Protein AF-A0A3E4ZF19-F1 (afdb_monomer)

Nearest PDB structures (foldseek):
  5msx-assembly1_A  TM=5.234E-01  e=9.276E-02  Bacteroides thetaiotaomicron VPI-5482
  2xbz-assembly1_A-2  TM=5.156E-01  e=1.907E-01  Pseudomonas aeruginosa
  2w3j-assembly1_A  TM=5.402E-01  e=2.659E-01  uncultured bacterium
  6nob-assembly1_A  TM=4.429E-01  e=7.855E-02  Bifidobacterium adolescentis ATCC 15703

Foldseek 3Di:
DDWWDWDDDDQLKIKTQKDFAAQQKKKKKFFAQFQPFKKKFKWKAQVRPDTDTDDIDTSQGGMDIDIGHDGGGGIIIMMMMSGDTPTMDMGHDPPNPHDQIPVNVVVVVVVVVVVVVVVVVVVVVVVVVVCVQQPPDDPVVSVVVVVVVVVVVVPDDCCNDPNNVVVVVVVVVVVVVVVVVVVVVVVVVVVVVVVVVVVVVVQQDDDDDPPQFDWDDDPRDTDTPGGHPDDDDDD

Organism: NCBI:txid310297

Mean predicted aligned error: 14.66 Å

Sequence (235 aa):
MANLNFTLKEEDWYESQPIQLSTGKFAISINFGDAANNRVVVYKSSNGKDYVPYKTALGVGEFCDMNVDGLIAGQYVMVGCNELPISSSFLESSDGSSSASKSDILAESGRAQLAESQLEQSINAVKTALDELVGTVDATTAIDTFNEIETFLAGVTNEKTLTGMLAVTDGKAVTAQTTADAAKSTAQTALSKATANETKLNTIPEMPENDSKIYGFCNGAWVVIAEVGKNVYTD

Secondary structure (DSSP, 8-state):
-BPPPEEEEETTEEEEPPEE-SSS-EEEEEE-SS-S--EEEEEEESSSSS-EEEEEEES-TTEEEEEE-S--TT-EEEEEESS--SEEEEEE-SSSSPPPPHHHHHHHHHHHHHHHHHHHHHHHHHHHHHHHHHTTS-HHHHHHHHHHHHHHHHT--GGGSHHHHHHHHHHHHHHHHHHHHHHHHHHHHHHHHHHHHHHHHHTSPPPPP-SSEEEEEETTEEEEEEETTPPP---

Solvent-accessible surface area (backbone atoms only — not comparable to full-atom values): 13199 Å² total; per-residue (Å²): 123,44,73,64,57,70,43,80,76,51,92,66,31,25,34,31,58,80,42,73,32,83,41,21,24,28,17,39,39,38,31,52,83,41,77,50,83,31,36,40,36,35,28,37,17,81,78,73,73,66,69,41,85,70,49,78,47,73,62,45,27,34,52,45,72,41,68,48,69,92,52,50,54,66,27,20,35,32,45,34,26,50,58,80,59,77,44,46,40,39,37,69,20,92,82,55,51,86,32,72,28,73,68,52,50,53,53,49,50,52,52,49,54,53,52,51,54,52,48,52,53,51,52,52,52,52,47,53,56,47,41,68,73,50,48,92,53,55,72,67,61,41,50,52,51,50,52,48,51,51,54,52,56,72,67,60,44,61,69,76,35,73,69,29,45,48,52,54,49,50,54,50,49,54,52,51,48,54,51,50,52,53,51,49,54,51,52,52,54,51,48,55,51,50,56,54,49,52,56,56,57,74,67,57,71,80,79,78,76,96,76,61,60,40,69,44,80,54,98,89,40,81,39,82,75,48,51,71,95,59,87,84,85,80,135

pLDDT: mean 89.99, std 7.94, range [61.12, 98.44]

Radius of gyration: 61.07 Å; Cα contacts (8 Å, |Δi|>4): 322; chains: 1; bounding box: 116×44×154 Å

Structure (mmCIF, N/CA/C/O backbone):
data_AF-A0A3E4ZF19-F1
#
_entry.id   AF-A0A3E4ZF19-F1
#
loop_
_atom_site.group_PDB
_atom_site.id
_atom_site.type_symbol
_atom_site.label_atom_id
_atom_site.label_alt_id
_atom_site.label_comp_id
_atom_site.label_asym_id
_atom_site.label_entity_id
_atom_site.label_seq_id
_atom_site.pdbx_PDB_ins_code
_atom_site.Cartn_x
_atom_site.Cartn_y
_atom_site.Cartn_z
_atom_site.occupancy
_atom_site.B_iso_or_equiv
_atom_site.auth_seq_id
_atom_site.auth_comp_id
_atom_site.auth_asym_id
_atom_site.auth_atom_id
_atom_site.pdbx_PDB_model_num
ATOM 1 N N . MET A 1 1 ? -22.908 -12.251 34.130 1.00 68.50 1 MET A N 1
ATOM 2 C CA . MET A 1 1 ? -23.382 -11.013 34.782 1.00 68.50 1 MET A CA 1
ATOM 3 C C . MET A 1 1 ? -24.582 -11.389 35.636 1.00 68.50 1 MET A C 1
ATOM 5 O O . MET A 1 1 ? -25.475 -12.050 35.119 1.00 68.50 1 MET A O 1
ATOM 9 N N . ALA A 1 2 ? -24.547 -11.092 36.933 1.00 79.50 2 ALA A N 1
ATOM 10 C CA . ALA A 1 2 ? -25.604 -11.444 37.881 1.00 79.50 2 ALA A CA 1
ATOM 11 C C . ALA A 1 2 ? -26.266 -10.172 38.419 1.00 79.50 2 ALA A C 1
ATOM 13 O O . ALA A 1 2 ? -25.585 -9.169 38.619 1.00 79.50 2 ALA A O 1
ATOM 14 N N . ASN A 1 3 ? -27.573 -10.217 38.669 1.00 87.75 3 ASN A N 1
ATOM 15 C CA . ASN A 1 3 ? -28.269 -9.125 39.347 1.00 87.75 3 ASN A CA 1
ATOM 16 C C . ASN A 1 3 ? -28.097 -9.265 40.865 1.00 87.75 3 ASN A C 1
ATOM 18 O O . ASN A 1 3 ? -28.058 -10.378 41.402 1.00 87.75 3 ASN A O 1
ATOM 22 N N . LEU A 1 4 ? -28.001 -8.133 41.558 1.00 93.00 4 LEU A N 1
ATOM 23 C CA . LEU A 1 4 ? -28.009 -8.091 43.016 1.00 93.00 4 LEU A CA 1
ATOM 24 C C . LEU A 1 4 ? -29.449 -7.903 43.500 1.00 93.00 4 LEU A C 1
ATOM 26 O O . LEU A 1 4 ? -30.133 -6.965 43.093 1.00 93.00 4 LEU A O 1
ATOM 30 N N . ASN A 1 5 ? -29.893 -8.800 44.373 1.00 93.88 5 ASN A N 1
ATOM 31 C CA . ASN A 1 5 ? -31.170 -8.738 45.066 1.00 93.88 5 ASN A CA 1
ATOM 32 C C . ASN A 1 5 ? -30.952 -8.067 46.416 1.00 93.88 5 ASN A C 1
ATOM 34 O O . ASN A 1 5 ? -30.227 -8.596 47.258 1.00 93.88 5 ASN A O 1
ATOM 38 N N . PHE A 1 6 ? -31.591 -6.922 46.618 1.00 96.00 6 PHE A N 1
ATOM 39 C CA . PHE A 1 6 ? -31.450 -6.130 47.831 1.00 96.00 6 PHE A CA 1
ATOM 40 C C . PHE A 1 6 ? -32.592 -6.403 48.806 1.00 96.00 6 PHE A C 1
ATOM 42 O O . PHE A 1 6 ? -33.748 -6.534 48.409 1.00 96.00 6 PHE A O 1
ATOM 49 N N . THR A 1 7 ? -32.261 -6.489 50.091 1.00 95.88 7 THR A N 1
ATOM 50 C CA . THR A 1 7 ? -33.222 -6.615 51.191 1.00 95.88 7 THR A CA 1
ATOM 51 C C . THR A 1 7 ? -32.972 -5.500 52.194 1.00 95.88 7 THR A C 1
ATOM 53 O O . THR A 1 7 ? -31.819 -5.221 52.519 1.00 95.88 7 THR A O 1
ATOM 56 N N . LEU A 1 8 ? -34.039 -4.878 52.696 1.00 96.00 8 LEU A N 1
ATOM 57 C CA . LEU A 1 8 ? -33.947 -3.890 53.769 1.00 96.00 8 LEU A CA 1
ATOM 58 C C . LEU A 1 8 ? -33.414 -4.562 55.043 1.00 96.00 8 LEU A C 1
ATOM 60 O O . LEU A 1 8 ? -33.941 -5.593 55.469 1.00 96.00 8 LEU A O 1
ATOM 64 N N . LYS A 1 9 ? -32.364 -3.993 55.632 1.00 93.44 9 LYS A N 1
ATOM 65 C CA . LYS A 1 9 ? -31.725 -4.503 56.853 1.00 93.44 9 LYS A CA 1
ATOM 66 C C . LYS A 1 9 ? -32.037 -3.645 58.059 1.00 93.44 9 LYS A C 1
ATOM 68 O O . LYS A 1 9 ? -32.423 -4.173 59.097 1.00 93.44 9 LYS A O 1
ATOM 73 N N . GLU A 1 10 ? -31.880 -2.343 57.889 1.00 91.19 10 GLU A N 1
ATOM 74 C CA . GLU A 1 10 ? -32.122 -1.317 58.895 1.00 91.19 10 GLU A CA 1
ATOM 75 C C . GLU A 1 10 ? -32.783 -0.116 58.207 1.00 91.19 10 GLU A C 1
ATOM 77 O O . GLU A 1 10 ? -32.941 -0.117 56.984 1.00 91.19 10 GLU A O 1
ATOM 82 N N . GLU A 1 11 ? -33.222 0.874 58.985 1.00 90.56 11 GLU A N 1
ATOM 83 C CA . GLU A 1 11 ? -33.845 2.088 58.446 1.00 90.56 11 GLU A CA 1
ATOM 84 C C . GLU A 1 11 ? -32.927 2.730 57.394 1.00 90.56 11 GLU A C 1
ATOM 86 O O . GLU A 1 11 ? -31.756 2.996 57.664 1.00 90.56 11 GLU A O 1
ATOM 91 N N . ASP A 1 12 ? -33.453 2.897 56.178 1.00 88.38 12 ASP A N 1
ATOM 92 C CA . ASP A 1 12 ? -32.741 3.440 55.017 1.00 88.38 12 ASP A CA 1
ATOM 93 C C . ASP A 1 12 ? -31.410 2.732 54.695 1.00 88.38 12 ASP A C 1
ATOM 95 O O . ASP A 1 12 ? -30.438 3.356 54.262 1.00 88.38 12 ASP A O 1
ATOM 99 N N . TRP A 1 13 ? -31.341 1.410 54.909 1.00 96.12 13 TRP A N 1
ATOM 100 C CA . TRP A 1 13 ? -30.182 0.604 54.524 1.00 96.12 13 TRP A CA 1
ATOM 101 C C . TRP A 1 13 ? -30.564 -0.758 53.938 1.00 96.12 13 TRP A C 1
ATOM 103 O O . TRP A 1 13 ? -31.132 -1.630 54.605 1.00 96.12 13 TRP A O 1
ATOM 113 N N . TYR A 1 14 ? -30.199 -0.959 52.676 1.00 96.94 14 TYR A N 1
ATOM 114 C CA . TYR A 1 14 ? -30.447 -2.162 51.895 1.00 96.94 14 TYR A CA 1
ATOM 115 C C . TYR A 1 14 ? -29.151 -2.915 51.645 1.00 96.94 14 TYR A C 1
ATOM 117 O O . TYR A 1 14 ? -28.154 -2.320 51.251 1.00 96.94 14 TYR A O 1
ATOM 125 N N . GLU A 1 15 ? -29.176 -4.237 51.779 1.00 97.25 15 GLU A N 1
ATOM 126 C CA . GLU A 1 15 ? -28.022 -5.090 51.497 1.00 97.25 15 GLU A CA 1
ATOM 127 C C . GLU A 1 15 ? -28.354 -6.164 50.465 1.00 97.25 15 GLU A C 1
ATOM 129 O O . GLU A 1 15 ? -29.444 -6.742 50.474 1.00 97.25 15 GLU A O 1
ATOM 134 N N . SER A 1 16 ? -27.401 -6.443 49.574 1.00 96.88 16 SER A N 1
ATOM 135 C CA . SER A 1 16 ? -27.517 -7.513 48.589 1.00 96.88 16 SER A CA 1
ATOM 136 C C . SER A 1 16 ? -27.429 -8.903 49.227 1.00 96.88 16 SER A C 1
ATOM 138 O O . SER A 1 16 ? -26.967 -9.067 50.358 1.00 96.88 16 SER A O 1
ATOM 140 N N . GLN A 1 17 ? -27.752 -9.956 48.470 1.00 95.25 17 GLN A N 1
ATOM 141 C CA . GLN A 1 17 ? -27.308 -11.296 48.856 1.00 95.25 17 GLN A CA 1
ATOM 142 C C . GLN A 1 17 ? -25.765 -11.370 48.938 1.00 95.25 17 GLN A C 1
ATOM 144 O O . GLN A 1 17 ? -25.083 -10.694 48.155 1.00 95.25 17 GLN A O 1
ATOM 149 N N . PRO A 1 18 ? -25.205 -12.220 49.822 1.00 94.81 18 PRO A N 1
ATOM 150 C CA . PRO A 1 18 ? -23.808 -12.639 49.764 1.00 94.81 18 PRO A CA 1
ATOM 151 C C . PRO A 1 18 ? -23.429 -13.251 48.415 1.00 94.81 18 PRO A C 1
ATOM 153 O O . PRO A 1 18 ? -24.166 -14.079 47.878 1.00 94.81 18 PRO A O 1
ATOM 156 N N . ILE A 1 19 ? -22.240 -12.927 47.914 1.00 94.50 19 ILE A N 1
ATOM 157 C CA . ILE A 1 19 ? -21.645 -13.563 46.733 1.00 94.50 19 ILE A CA 1
ATOM 158 C C . ILE A 1 19 ? -20.257 -14.067 47.103 1.00 94.50 19 ILE A C 1
ATOM 160 O O . ILE A 1 19 ? -19.427 -13.287 47.563 1.00 94.50 19 ILE A O 1
ATOM 164 N N . GLN A 1 20 ? -20.000 -15.360 46.905 1.00 94.56 20 GLN A N 1
ATOM 165 C CA . GLN A 1 20 ? -18.654 -15.910 47.031 1.00 94.56 20 GLN A CA 1
ATOM 166 C C . GLN A 1 20 ? -17.866 -15.643 45.746 1.00 94.56 20 GLN A C 1
ATOM 168 O O . GLN A 1 20 ? -18.346 -15.945 44.656 1.00 94.56 20 GLN A O 1
ATOM 173 N N . LEU A 1 21 ? -16.669 -15.084 45.886 1.00 92.44 21 LEU A N 1
ATOM 174 C CA . LEU A 1 21 ? -15.779 -14.744 44.785 1.00 92.44 21 LEU A CA 1
ATOM 175 C C . LEU A 1 21 ? -15.013 -15.972 44.289 1.00 92.44 21 LEU A C 1
ATOM 177 O O . LEU A 1 21 ? -14.485 -16.755 45.079 1.00 92.44 21 LEU A O 1
ATOM 181 N N . SER A 1 22 ? -14.888 -16.087 42.977 1.00 90.00 22 SER A N 1
ATOM 182 C CA . SER A 1 22 ? -14.092 -17.086 42.267 1.00 90.00 22 SER A CA 1
ATOM 183 C C . SER A 1 22 ? -12.666 -16.606 41.980 1.00 90.00 22 SER A C 1
ATOM 185 O O . SER A 1 22 ? -11.751 -17.425 41.941 1.00 90.00 22 SER A O 1
ATOM 187 N N . THR A 1 23 ? -12.451 -15.298 41.789 1.00 84.94 23 THR A N 1
ATOM 188 C CA . THR A 1 23 ? -11.152 -14.737 41.356 1.00 84.94 23 THR A CA 1
ATOM 189 C C . THR A 1 23 ? -10.674 -13.549 42.185 1.00 84.94 23 THR A C 1
ATOM 191 O O . THR A 1 23 ? -9.476 -13.266 42.195 1.00 84.94 23 THR A O 1
ATOM 194 N N . GLY A 1 24 ? -11.567 -12.879 42.923 1.00 85.12 24 GLY A N 1
ATOM 195 C CA . GLY A 1 24 ? -11.192 -11.761 43.798 1.00 85.12 24 GLY A CA 1
ATOM 196 C C . GLY A 1 24 ? -11.192 -10.381 43.127 1.00 85.12 24 GLY A C 1
ATOM 197 O O . GLY A 1 24 ? -10.762 -9.406 43.750 1.00 85.12 24 GLY A O 1
ATOM 198 N N . LYS A 1 25 ? -11.672 -10.285 41.879 1.00 89.31 25 LYS A N 1
ATOM 199 C CA . LYS A 1 25 ? -11.840 -9.025 41.139 1.00 89.31 25 LYS A CA 1
ATOM 200 C C . LYS A 1 25 ? -13.192 -8.962 40.448 1.00 89.31 25 LYS A C 1
ATOM 202 O O . LYS A 1 25 ? -13.563 -9.894 39.734 1.00 89.31 25 LYS A O 1
ATOM 207 N N . PHE A 1 26 ? -13.914 -7.865 40.630 1.00 90.25 26 PHE A N 1
ATOM 208 C CA . PHE A 1 26 ? -15.240 -7.692 40.046 1.00 90.25 26 PHE A CA 1
ATOM 209 C C . PHE A 1 26 ? -15.604 -6.223 39.836 1.00 90.25 26 PHE A C 1
ATOM 211 O O . PHE A 1 26 ? -15.048 -5.325 40.464 1.00 90.25 26 PHE A O 1
ATOM 218 N N . ALA A 1 27 ? -16.593 -5.987 38.981 1.00 91.44 27 ALA A N 1
ATOM 219 C CA . ALA A 1 27 ? -17.220 -4.696 38.766 1.00 91.44 27 ALA A CA 1
ATOM 220 C C . ALA A 1 27 ? -18.662 -4.744 39.273 1.00 91.44 27 ALA A C 1
ATOM 222 O O . ALA A 1 27 ? -19.366 -5.745 39.087 1.00 91.44 27 ALA A O 1
ATOM 223 N N . ILE A 1 28 ? -19.103 -3.657 39.901 1.00 92.38 28 ILE A N 1
ATOM 224 C CA . ILE A 1 28 ? -20.513 -3.433 40.210 1.00 92.38 28 ILE A CA 1
ATOM 225 C C . ILE A 1 28 ? -20.998 -2.163 39.544 1.00 92.38 28 ILE A C 1
ATOM 227 O O . ILE A 1 28 ? -20.309 -1.144 39.532 1.00 92.38 28 ILE A O 1
ATOM 231 N N . SER A 1 29 ? -22.222 -2.238 39.046 1.00 92.69 29 SER A N 1
ATOM 232 C CA . SER A 1 29 ? -22.949 -1.096 38.527 1.00 92.69 29 SER A CA 1
ATOM 233 C C . SER A 1 29 ? -24.334 -1.070 39.162 1.00 92.69 29 SER A C 1
ATOM 235 O O . SER A 1 29 ? -25.037 -2.081 39.165 1.00 92.69 29 SER A O 1
ATOM 237 N N . ILE A 1 30 ? -24.707 0.072 39.732 1.00 94.00 30 ILE A N 1
ATOM 238 C CA . ILE A 1 30 ? -25.950 0.287 40.476 1.00 94.00 30 ILE A CA 1
ATOM 239 C C . ILE A 1 30 ? -26.604 1.558 39.951 1.00 94.00 30 ILE A C 1
ATOM 241 O O . ILE A 1 30 ? -25.945 2.588 39.829 1.00 94.00 30 ILE A O 1
ATOM 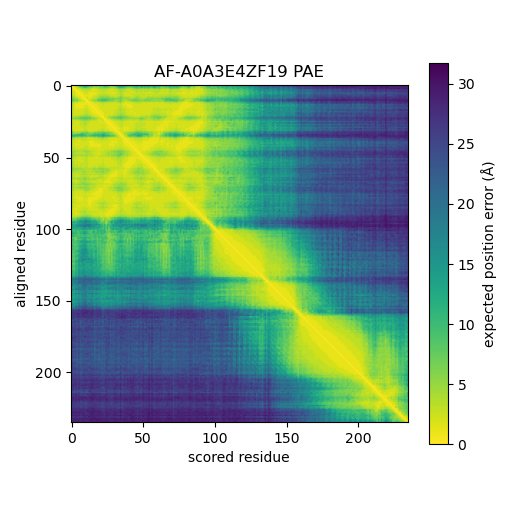245 N N . ASN A 1 31 ? -27.897 1.478 39.650 1.00 94.50 31 ASN A N 1
ATOM 246 C CA . ASN A 1 31 ? -28.712 2.608 39.228 1.00 94.50 31 ASN A CA 1
ATOM 247 C C . ASN A 1 31 ? -29.808 2.863 40.264 1.00 94.50 31 ASN A C 1
ATOM 249 O O . ASN A 1 31 ? -30.639 1.983 40.504 1.00 94.50 31 ASN A O 1
ATOM 253 N N . PHE A 1 32 ? -29.803 4.062 40.832 1.00 94.19 32 PHE A N 1
ATOM 254 C CA . PHE A 1 32 ? -30.803 4.542 41.783 1.00 94.19 32 PHE A CA 1
ATOM 255 C C . PHE A 1 32 ? -31.941 5.293 41.087 1.00 94.19 32 PHE A C 1
ATOM 257 O O . PHE A 1 32 ? -33.059 5.301 41.580 1.00 94.19 32 PHE A O 1
ATOM 264 N N . GLY A 1 33 ? -31.682 5.878 39.913 1.00 90.94 33 GLY A N 1
ATOM 265 C CA . GLY A 1 33 ? -32.660 6.670 39.161 1.00 90.94 33 GLY A CA 1
ATOM 266 C C . GLY A 1 33 ? -33.000 8.034 39.764 1.00 90.94 33 GLY A C 1
ATOM 267 O O . GLY A 1 33 ? -33.905 8.692 39.255 1.00 90.94 33 GLY A O 1
ATOM 268 N N . ASP A 1 34 ? -32.287 8.467 40.806 1.00 88.38 34 ASP A N 1
ATOM 269 C CA . ASP A 1 34 ? -32.382 9.807 41.383 1.00 88.38 34 ASP A CA 1
ATOM 270 C C . ASP A 1 34 ? -31.001 10.410 41.677 1.00 88.38 34 ASP A C 1
ATOM 272 O O . ASP A 1 34 ? -30.013 9.710 41.876 1.00 88.38 34 ASP A O 1
ATOM 276 N N . ALA A 1 35 ? -30.915 11.737 41.714 1.00 84.31 35 ALA A N 1
ATOM 277 C CA . ALA A 1 35 ? -29.674 12.445 42.019 1.00 84.31 35 ALA A CA 1
ATOM 278 C C . ALA A 1 35 ? -29.471 12.674 43.532 1.00 84.31 35 ALA A C 1
ATOM 280 O O . ALA A 1 35 ? -28.797 13.634 43.921 1.00 84.31 35 ALA A O 1
ATOM 281 N N . ALA A 1 36 ? -30.078 11.851 44.397 1.00 87.44 36 ALA A N 1
ATOM 282 C CA . ALA A 1 36 ? -29.943 11.998 45.841 1.00 87.44 36 ALA A CA 1
ATOM 283 C C . ALA A 1 36 ? -28.510 11.686 46.307 1.00 87.44 36 ALA A C 1
ATOM 285 O O . ALA A 1 36 ? -27.631 11.276 45.543 1.00 87.44 36 ALA A O 1
ATOM 286 N N . ASN A 1 37 ? -28.240 11.899 47.597 1.00 90.94 37 ASN A N 1
ATOM 287 C CA . ASN A 1 37 ? -26.937 11.603 48.195 1.00 90.94 37 ASN A CA 1
ATOM 288 C C . ASN A 1 37 ? -26.755 10.092 48.423 1.00 90.94 37 ASN A C 1
ATOM 290 O O . ASN A 1 37 ? -26.602 9.641 49.560 1.00 90.94 37 ASN A O 1
ATOM 294 N N . ASN A 1 38 ? -26.789 9.330 47.332 1.00 95.00 38 ASN A N 1
ATOM 295 C CA . ASN A 1 38 ? -26.693 7.883 47.340 1.00 95.00 38 ASN A CA 1
ATOM 296 C C . ASN A 1 38 ? -25.291 7.437 47.761 1.00 95.00 38 ASN A C 1
ATOM 298 O O . ASN A 1 38 ? -24.271 8.079 47.477 1.00 95.00 38 ASN A O 1
ATOM 302 N N . ARG A 1 39 ? -25.246 6.331 48.492 1.00 95.25 39 ARG A N 1
ATOM 303 C CA . ARG A 1 39 ? -24.061 5.749 49.109 1.00 95.25 39 ARG A CA 1
ATOM 304 C C . ARG A 1 39 ? -24.046 4.271 48.797 1.00 95.25 39 ARG A C 1
ATOM 306 O O . ARG A 1 39 ? -25.047 3.588 48.977 1.00 95.25 39 ARG A O 1
ATOM 313 N N . VAL A 1 40 ? -22.887 3.786 48.379 1.00 96.56 40 VAL A N 1
ATOM 314 C CA . VAL A 1 40 ? -22.651 2.372 48.094 1.00 96.56 40 VAL A CA 1
ATOM 315 C C . VAL A 1 40 ? -21.469 1.912 48.925 1.00 96.56 40 VAL A C 1
ATOM 317 O O . VAL A 1 40 ? -20.393 2.508 48.871 1.00 96.56 40 VAL A O 1
ATOM 320 N N . VAL A 1 41 ? -21.657 0.850 49.698 1.00 97.12 41 VAL A N 1
ATOM 321 C CA . VAL A 1 41 ? -20.596 0.216 50.481 1.00 97.12 41 VAL A CA 1
ATOM 322 C C . VAL A 1 41 ? -20.464 -1.226 50.029 1.00 97.12 41 VAL A C 1
ATOM 324 O O . VAL A 1 41 ? -21.406 -2.005 50.091 1.00 97.12 41 VAL A O 1
ATOM 327 N N . VAL A 1 42 ? -19.272 -1.603 49.595 1.00 97.12 42 VAL A N 1
ATOM 328 C CA . VAL A 1 42 ? -18.906 -2.996 49.375 1.00 97.12 42 VAL A CA 1
ATOM 329 C C . VAL A 1 42 ? -18.335 -3.529 50.674 1.00 97.12 42 VAL A C 1
ATOM 331 O O . VAL A 1 42 ? -17.314 -3.036 51.156 1.00 97.12 42 VAL A O 1
ATOM 334 N N . TYR A 1 43 ? -18.976 -4.550 51.219 1.00 97.25 43 TYR A N 1
ATOM 335 C CA . TYR A 1 43 ? -18.505 -5.309 52.362 1.00 97.25 43 TYR A CA 1
ATOM 336 C C . TYR A 1 43 ? -17.784 -6.568 51.902 1.00 97.25 43 TYR A C 1
ATOM 338 O O . TYR A 1 43 ? -18.136 -7.163 50.881 1.00 97.25 43 TYR A O 1
ATOM 346 N N . LYS A 1 44 ? -16.808 -7.011 52.693 1.00 96.88 44 LYS A N 1
ATOM 347 C CA . LYS A 1 44 ? -16.125 -8.292 52.505 1.00 96.88 44 LYS A CA 1
ATOM 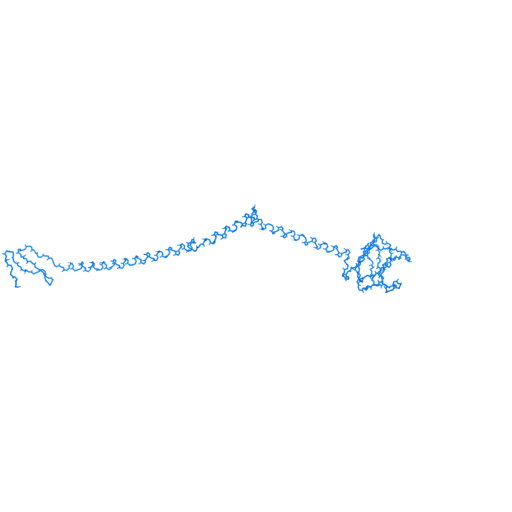348 C C . LYS A 1 44 ? -16.202 -9.149 53.758 1.00 96.88 44 LYS A C 1
ATOM 350 O O . LYS A 1 44 ? -16.234 -8.628 54.870 1.00 96.88 44 LYS A O 1
ATOM 355 N N . SER A 1 45 ? -16.135 -10.458 53.570 1.00 97.00 45 SER A N 1
ATOM 356 C CA . SER A 1 45 ? -16.045 -11.446 54.636 1.00 97.00 45 SER A CA 1
ATOM 357 C C . SER A 1 45 ? -15.148 -12.608 54.212 1.00 97.00 45 SER A C 1
ATOM 359 O O . SER A 1 45 ? -15.166 -13.037 53.059 1.00 97.00 45 SER A O 1
ATOM 361 N N . SER A 1 46 ? -14.359 -13.145 55.141 1.00 94.81 46 SER A N 1
ATOM 362 C CA . SE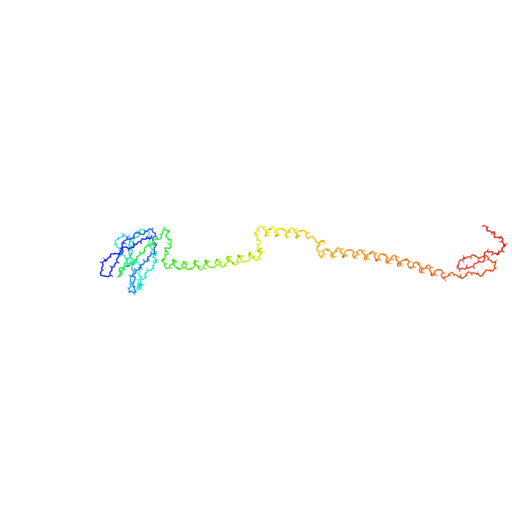R A 1 46 ? -13.575 -14.367 54.915 1.00 94.81 46 SER A CA 1
ATOM 363 C C . SER A 1 46 ? -14.384 -15.648 55.134 1.00 94.81 46 SER A C 1
ATOM 365 O O . SER A 1 46 ? -13.974 -16.704 54.664 1.00 94.81 46 SER A O 1
ATOM 367 N N . ASN A 1 47 ? -15.515 -15.568 55.843 1.00 93.00 47 ASN A N 1
ATOM 368 C CA . ASN A 1 47 ? -16.295 -16.725 56.292 1.00 93.00 47 ASN A CA 1
ATOM 369 C C . ASN A 1 47 ? -17.779 -16.675 55.880 1.00 93.00 47 ASN A C 1
ATOM 371 O O . ASN A 1 47 ? -18.525 -17.601 56.198 1.00 93.00 47 ASN A O 1
ATOM 375 N N . GLY A 1 48 ? -18.208 -15.605 55.203 1.00 92.00 48 GLY A N 1
ATOM 376 C CA . GLY A 1 48 ? -19.593 -15.401 54.770 1.00 92.00 48 GLY A CA 1
ATOM 377 C C . GLY A 1 48 ? -20.557 -15.032 55.901 1.00 92.00 48 GLY A C 1
ATOM 378 O O . GLY A 1 48 ? -21.768 -15.132 55.718 1.00 92.00 48 GLY A O 1
ATOM 379 N N . LYS A 1 49 ? -20.042 -14.642 57.075 1.00 90.94 49 LYS A N 1
ATOM 380 C CA . LYS A 1 49 ? -20.835 -14.277 58.260 1.00 90.94 49 LYS A CA 1
ATOM 381 C C . LYS A 1 49 ? -20.464 -12.899 58.789 1.00 90.94 49 LYS A C 1
ATOM 383 O O . LYS A 1 49 ? -21.336 -12.053 58.938 1.00 90.94 49 LYS A O 1
ATOM 388 N N . ASP A 1 50 ? -19.176 -12.674 59.031 1.00 93.94 50 ASP A N 1
ATOM 389 C CA . ASP A 1 50 ? -18.678 -11.427 59.610 1.00 93.94 50 ASP A CA 1
ATOM 390 C C . ASP A 1 50 ? -18.234 -10.499 58.480 1.00 93.94 50 ASP A C 1
ATOM 392 O O . ASP A 1 50 ? -17.195 -10.725 57.849 1.00 93.94 50 ASP A O 1
ATOM 396 N N . TYR A 1 51 ? -19.059 -9.498 58.179 1.00 96.50 51 TYR A N 1
ATOM 397 C CA . TYR A 1 51 ? -18.830 -8.551 57.093 1.00 96.50 51 TYR A CA 1
ATOM 398 C C . TYR A 1 51 ? -18.215 -7.257 57.613 1.00 96.50 51 TYR A C 1
ATOM 400 O O . TYR A 1 51 ? -18.677 -6.677 58.592 1.00 96.50 51 TYR A O 1
ATOM 408 N N . VAL A 1 52 ? -17.176 -6.786 56.927 1.00 96.38 52 VAL A N 1
ATOM 409 C CA . VAL A 1 52 ? -16.530 -5.500 57.209 1.00 96.38 52 VAL A CA 1
ATOM 410 C C . VAL A 1 52 ? -16.536 -4.621 55.961 1.00 96.38 52 VAL A C 1
ATOM 412 O O . VAL A 1 52 ? -16.366 -5.153 54.857 1.00 96.38 52 VAL A O 1
ATOM 415 N N . PRO A 1 53 ? -16.708 -3.291 56.093 1.00 96.69 53 PRO A N 1
ATOM 416 C CA . PRO A 1 53 ? -16.594 -2.379 54.963 1.00 96.69 53 PRO A CA 1
ATOM 417 C C . PRO A 1 53 ? -15.236 -2.532 54.274 1.00 96.69 53 PRO A C 1
ATOM 419 O O . PRO A 1 53 ? -14.192 -2.566 54.927 1.00 96.69 53 PRO A O 1
ATOM 422 N N . TYR A 1 54 ? -15.251 -2.634 52.949 1.00 96.06 54 TYR A N 1
ATOM 423 C CA . TYR A 1 54 ? -14.049 -2.755 52.129 1.00 96.06 54 TYR A CA 1
ATOM 424 C C . TYR A 1 54 ? -13.834 -1.542 51.233 1.00 96.06 54 TYR A C 1
ATOM 426 O O . TYR A 1 54 ? -12.728 -1.006 51.178 1.00 96.06 54 TYR A O 1
ATOM 434 N N . LYS A 1 55 ? -14.885 -1.097 50.543 1.00 95.44 55 LYS A N 1
ATOM 435 C CA . LYS A 1 55 ? -14.830 0.067 49.658 1.00 95.44 55 LYS A CA 1
ATOM 436 C C . LYS A 1 55 ? -16.133 0.839 49.749 1.00 95.44 55 LYS A C 1
ATOM 438 O O . LYS A 1 55 ? -17.198 0.235 49.743 1.00 95.44 55 LYS A O 1
ATOM 443 N N . THR A 1 56 ? -16.036 2.160 49.800 1.00 95.19 56 THR A N 1
ATOM 444 C CA . THR A 1 56 ? -17.192 3.043 49.957 1.00 95.19 56 THR A CA 1
ATOM 445 C C . THR A 1 56 ? -17.185 4.100 48.868 1.00 95.19 56 THR A C 1
ATOM 447 O O . THR A 1 56 ? -16.158 4.736 48.630 1.00 95.19 56 THR A O 1
ATOM 450 N N . ALA A 1 57 ? -18.335 4.302 48.239 1.00 94.44 57 ALA A N 1
ATOM 451 C CA . ALA A 1 57 ? -18.616 5.401 47.334 1.00 94.44 57 ALA A CA 1
ATOM 452 C C . ALA A 1 57 ? -19.721 6.268 47.956 1.00 94.44 57 ALA A C 1
ATOM 454 O O . ALA A 1 57 ? -20.773 5.763 48.348 1.00 94.44 57 ALA A O 1
ATOM 455 N N . LEU A 1 58 ? -19.457 7.565 48.104 1.00 94.25 58 LEU A N 1
ATOM 456 C CA . LEU A 1 58 ? -20.365 8.532 48.726 1.00 94.25 58 LEU A CA 1
ATOM 457 C C . LEU A 1 58 ? -20.802 9.560 47.686 1.00 94.25 58 LEU A C 1
ATOM 459 O O . LEU A 1 58 ? -19.975 9.987 46.884 1.00 94.25 58 LEU A O 1
ATOM 463 N N . GLY A 1 59 ? -22.064 9.988 47.739 1.00 90.88 59 GLY A N 1
ATOM 464 C CA . GLY A 1 59 ? -22.585 11.034 46.860 1.00 90.88 59 GLY A CA 1
ATOM 465 C C . GLY A 1 59 ? -22.552 10.645 45.384 1.00 90.88 59 GLY A C 1
ATOM 466 O O . GLY A 1 59 ? -22.230 11.477 44.544 1.00 90.88 59 GLY A O 1
ATOM 467 N N . VAL A 1 60 ? -22.850 9.380 45.073 1.00 91.56 60 VAL A N 1
ATOM 468 C CA . VAL A 1 60 ? -22.772 8.835 43.702 1.00 91.56 60 VAL A CA 1
ATOM 469 C C . VAL A 1 60 ? -23.902 9.322 42.786 1.00 91.56 60 VAL A C 1
ATOM 471 O O . VAL A 1 60 ? -23.850 9.095 41.581 1.00 91.56 60 VAL A O 1
ATOM 474 N N . GLY A 1 61 ? -24.911 10.011 43.331 1.00 92.44 61 GLY A N 1
ATOM 475 C CA . GLY A 1 61 ? -26.073 10.469 42.569 1.00 92.44 61 GLY A CA 1
ATOM 476 C C . GLY A 1 61 ? -26.845 9.294 41.966 1.00 92.44 61 GLY A C 1
ATOM 477 O O . GLY A 1 61 ? -27.039 8.273 42.624 1.00 92.44 61 GLY A O 1
ATOM 478 N N . GLU A 1 62 ? -27.234 9.422 40.697 1.00 93.31 62 GLU A N 1
ATOM 479 C CA . GLU A 1 62 ? -28.075 8.443 39.988 1.00 93.31 62 GLU A CA 1
ATOM 480 C C . GLU A 1 62 ? -27.404 7.090 39.772 1.00 93.31 62 GLU A C 1
ATOM 482 O O . GLU A 1 62 ? -28.087 6.066 39.693 1.00 93.31 62 GLU A O 1
ATOM 487 N N . PHE A 1 63 ? -26.076 7.062 39.666 1.00 91.75 63 PHE A N 1
ATOM 488 C CA . PHE A 1 63 ? -25.367 5.889 39.184 1.00 91.75 63 PHE A CA 1
ATOM 489 C C . PHE A 1 63 ? -24.033 5.689 39.894 1.00 91.75 63 PHE A C 1
ATOM 491 O O . PHE A 1 63 ? -23.190 6.580 39.943 1.00 91.75 63 PHE A O 1
ATOM 498 N N . CYS A 1 64 ? -23.814 4.473 40.385 1.00 92.56 64 CYS A N 1
ATOM 499 C CA . CYS A 1 64 ? -22.530 4.041 40.915 1.00 92.56 64 CYS A CA 1
ATOM 500 C C . CYS A 1 64 ? -21.948 2.963 40.012 1.00 92.56 64 CYS A C 1
ATOM 502 O O . CYS A 1 64 ? -22.575 1.926 39.806 1.00 92.56 64 CYS A O 1
ATOM 504 N N . ASP A 1 65 ? -20.730 3.181 39.533 1.00 91.19 65 ASP A N 1
ATOM 505 C CA . ASP A 1 65 ? -19.969 2.209 38.756 1.00 91.19 65 ASP A CA 1
ATOM 506 C C . ASP A 1 65 ? -18.578 2.095 39.356 1.00 91.19 65 ASP A C 1
ATOM 508 O O . ASP A 1 65 ? -17.888 3.101 39.542 1.00 91.19 65 ASP A O 1
ATOM 512 N N . MET A 1 66 ? -18.179 0.887 39.740 1.00 89.19 66 MET A N 1
ATOM 513 C CA . MET A 1 66 ? -16.908 0.706 40.425 1.00 89.19 66 MET A CA 1
ATOM 514 C C . MET A 1 66 ? -16.311 -0.674 40.199 1.00 89.19 66 MET A C 1
ATOM 516 O O . MET A 1 66 ? -16.954 -1.702 40.405 1.00 89.19 66 MET A O 1
ATOM 520 N N . ASN A 1 67 ? -15.019 -0.662 39.881 1.00 89.50 67 ASN A N 1
ATOM 521 C CA . ASN A 1 67 ? -14.164 -1.840 39.922 1.00 89.50 67 ASN A CA 1
ATOM 522 C C . ASN A 1 67 ? -13.669 -2.064 41.356 1.00 89.50 67 ASN A C 1
ATOM 524 O O . ASN A 1 67 ? -13.286 -1.119 42.064 1.00 89.50 67 ASN A O 1
ATOM 528 N N . VAL A 1 68 ? -13.688 -3.315 41.793 1.00 89.38 68 VAL A N 1
ATOM 529 C CA . VAL A 1 68 ? -13.241 -3.773 43.105 1.00 89.38 68 VAL A CA 1
ATOM 530 C C . VAL A 1 68 ? -12.207 -4.869 42.893 1.00 89.38 68 VAL A C 1
ATOM 532 O O . VAL A 1 68 ? -12.522 -5.948 42.402 1.00 89.38 68 VAL A O 1
ATOM 535 N N . ASP A 1 69 ? -10.981 -4.578 43.313 1.00 88.31 69 ASP A N 1
ATOM 536 C CA . ASP A 1 69 ? -9.828 -5.472 43.224 1.00 88.31 69 ASP A CA 1
ATOM 537 C C . ASP A 1 69 ? -9.242 -5.725 44.614 1.00 88.31 69 ASP A C 1
ATOM 539 O O . ASP A 1 69 ? -9.651 -5.089 45.581 1.00 88.31 69 ASP A O 1
ATOM 543 N N . GLY A 1 70 ? -8.245 -6.611 44.712 1.00 87.56 70 GLY A N 1
ATOM 544 C CA . GLY A 1 70 ? -7.475 -6.829 45.943 1.00 87.56 70 GLY A CA 1
ATOM 545 C C . GLY A 1 70 ? -8.128 -7.787 46.941 1.00 87.56 70 GLY A C 1
ATOM 546 O O . GLY A 1 70 ? -7.696 -7.864 48.094 1.00 87.56 70 GLY A O 1
ATOM 547 N N . LEU A 1 71 ? -9.154 -8.518 46.506 1.00 91.00 71 LEU A N 1
ATOM 548 C CA . LEU A 1 71 ? -9.740 -9.638 47.235 1.00 91.00 71 LEU A CA 1
ATOM 549 C C . LEU A 1 71 ? -9.168 -10.956 46.703 1.00 91.00 71 LEU A C 1
ATOM 551 O O . LEU A 1 71 ? -8.448 -10.981 45.704 1.00 91.00 71 LEU A O 1
ATOM 555 N N . ILE A 1 72 ? -9.459 -12.056 47.392 1.00 89.94 72 ILE A N 1
ATOM 556 C CA . ILE A 1 72 ? -8.999 -13.395 47.003 1.00 89.94 72 ILE A CA 1
ATOM 557 C C . ILE A 1 72 ? -10.180 -14.332 46.768 1.00 89.94 72 ILE A C 1
ATOM 559 O O . ILE A 1 72 ? -11.249 -14.168 47.362 1.00 89.94 72 ILE A O 1
ATOM 563 N N . ALA A 1 73 ? -9.965 -15.339 45.922 1.00 91.00 73 ALA A N 1
ATOM 564 C CA . ALA A 1 73 ? -10.927 -16.406 45.684 1.00 91.00 73 ALA A CA 1
ATOM 565 C C . ALA A 1 73 ? -11.383 -17.057 47.004 1.00 91.00 73 ALA A C 1
ATOM 567 O O . ALA A 1 73 ? -10.592 -17.270 47.925 1.00 91.00 73 ALA A O 1
ATOM 568 N N . GLY A 1 74 ? -12.674 -17.362 47.094 1.00 92.12 74 GLY A N 1
ATOM 569 C CA . GLY A 1 74 ? -13.323 -17.943 48.264 1.00 92.12 74 GLY A CA 1
ATOM 570 C C . GLY A 1 74 ? -13.840 -16.929 49.289 1.00 92.12 74 GLY A C 1
ATOM 571 O O . GLY A 1 74 ? -14.658 -17.320 50.124 1.00 92.12 74 GLY A O 1
ATOM 572 N N . GLN A 1 75 ? -13.426 -15.654 49.229 1.00 95.00 75 GLN A N 1
ATOM 573 C CA . GLN A 1 75 ? -14.019 -14.592 50.052 1.00 95.00 75 GLN A CA 1
ATOM 574 C C . GLN A 1 75 ? -15.445 -14.275 49.613 1.00 95.00 75 GLN A C 1
ATOM 576 O O . GLN A 1 75 ? -15.818 -14.483 48.464 1.00 95.00 75 GLN A O 1
ATOM 581 N N . TYR A 1 76 ? -16.235 -13.736 50.533 1.00 96.00 76 TYR A N 1
ATOM 582 C CA . TYR A 1 76 ? -17.604 -13.319 50.278 1.00 96.00 76 TYR A CA 1
ATOM 583 C C . TYR A 1 76 ? -17.693 -11.803 50.225 1.00 96.00 76 TYR A C 1
ATOM 585 O O . TYR A 1 76 ? -17.051 -11.113 51.017 1.00 96.00 76 TYR A O 1
ATOM 593 N N . VAL A 1 77 ? -18.538 -11.291 49.340 1.00 96.19 77 VAL A N 1
ATOM 594 C CA . VAL A 1 77 ? -18.863 -9.86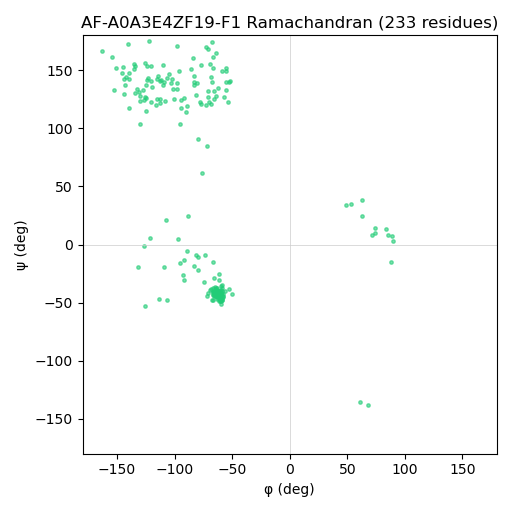9 49.250 1.00 96.19 77 VAL A CA 1
ATOM 595 C C . VAL A 1 77 ? -20.357 -9.633 49.327 1.00 96.19 77 VAL A C 1
ATOM 597 O O . VAL A 1 77 ? -21.163 -10.519 49.048 1.00 96.19 77 VAL A O 1
ATOM 600 N N . MET A 1 78 ? -20.703 -8.425 49.743 1.00 95.75 78 MET A N 1
ATOM 601 C CA . MET A 1 78 ? -22.065 -7.922 49.810 1.00 95.75 78 MET A CA 1
ATOM 602 C C . MET A 1 78 ? -22.037 -6.433 49.498 1.00 95.75 78 MET A C 1
ATOM 604 O O . MET A 1 78 ? -21.060 -5.751 49.808 1.00 95.75 78 MET A O 1
ATOM 608 N N . VAL A 1 79 ? -23.092 -5.929 48.877 1.00 97.00 79 VAL A N 1
ATOM 609 C CA . VAL A 1 79 ? -23.218 -4.517 48.537 1.00 97.00 79 VAL A CA 1
ATOM 610 C C . VAL A 1 79 ? -24.338 -3.920 49.373 1.00 97.00 79 VAL A C 1
ATOM 612 O O . VAL A 1 79 ? -25.463 -4.405 49.317 1.00 97.00 79 VAL A O 1
ATOM 615 N N . GLY A 1 80 ? -24.019 -2.891 50.150 1.00 96.62 80 GLY A N 1
ATOM 616 C CA . GLY A 1 80 ? -24.975 -2.083 50.893 1.00 96.62 80 GLY A CA 1
ATOM 617 C C . GLY A 1 80 ? -25.239 -0.752 50.199 1.00 96.62 80 GLY A C 1
ATOM 618 O O . GLY A 1 80 ? -24.319 -0.153 49.632 1.00 96.62 80 GLY A O 1
ATOM 619 N N . CYS A 1 81 ? -26.485 -0.295 50.237 1.00 96.31 81 CYS A N 1
ATOM 620 C CA . CYS A 1 81 ? -26.926 0.980 49.687 1.00 96.31 81 CYS A CA 1
ATOM 621 C C . CYS A 1 81 ? -27.932 1.649 50.627 1.00 96.31 81 CYS A C 1
ATOM 623 O O . CYS A 1 81 ? -28.717 0.962 51.273 1.00 96.31 81 CYS A O 1
ATOM 625 N N . ASN A 1 82 ? -27.940 2.981 50.685 1.00 95.00 82 ASN A N 1
ATOM 626 C CA . ASN A 1 82 ? -28.902 3.723 51.514 1.00 95.00 82 ASN A CA 1
ATOM 627 C C . ASN A 1 82 ? -30.284 3.910 50.862 1.00 95.00 82 ASN A C 1
ATOM 629 O O . ASN A 1 82 ? -31.198 4.404 51.503 1.00 95.00 82 ASN A O 1
ATOM 633 N N . GLU A 1 83 ? -30.417 3.559 49.587 1.00 94.31 83 GLU A N 1
ATOM 634 C CA . GLU A 1 83 ? -31.660 3.622 48.820 1.00 94.31 83 GLU A CA 1
ATOM 635 C C . GLU A 1 83 ? -31.791 2.325 48.017 1.00 94.31 83 GLU A C 1
ATOM 637 O O . GLU A 1 83 ? -30.775 1.704 47.677 1.00 94.31 83 GLU A O 1
ATOM 642 N N . LEU A 1 84 ? -33.020 1.887 47.731 1.00 93.62 84 LEU A N 1
ATOM 643 C CA . LEU A 1 84 ? -33.242 0.655 46.979 1.00 93.62 84 LEU A CA 1
ATOM 644 C C . LEU A 1 84 ? -32.886 0.872 45.497 1.00 93.62 84 LEU A C 1
ATOM 646 O O . LEU A 1 84 ? -33.535 1.678 44.831 1.00 93.62 84 LEU A O 1
ATOM 650 N N . PRO A 1 85 ? -31.920 0.132 44.921 1.00 93.50 85 PRO A N 1
ATOM 651 C CA . PRO A 1 85 ? -31.582 0.312 43.515 1.00 93.50 85 PRO A CA 1
ATOM 652 C C . PRO A 1 85 ? -32.705 -0.133 42.574 1.00 93.50 85 PRO A C 1
ATOM 654 O O . PRO A 1 85 ? -33.271 -1.214 42.740 1.00 93.50 85 PRO A O 1
ATOM 657 N N . ILE A 1 86 ? -32.942 0.634 41.507 1.00 94.56 86 ILE A N 1
ATOM 658 C CA . ILE A 1 86 ? -33.845 0.250 40.407 1.00 94.56 86 ILE A CA 1
ATOM 659 C C . ILE A 1 86 ? -33.252 -0.917 39.617 1.00 94.56 86 ILE A C 1
ATOM 661 O O . ILE A 1 86 ? -33.959 -1.814 39.157 1.00 94.56 86 ILE A O 1
ATOM 665 N N . SER A 1 87 ? -31.933 -0.902 39.434 1.00 93.62 87 SER A N 1
ATOM 666 C CA . SER A 1 87 ? -31.219 -1.993 38.779 1.00 93.62 87 SER A CA 1
ATOM 667 C C . SER A 1 87 ? -29.798 -2.101 39.297 1.00 93.62 87 SER A C 1
ATOM 669 O O . SER A 1 87 ? -29.186 -1.106 39.688 1.00 93.62 87 SER A O 1
ATOM 671 N N . SER A 1 88 ? -29.260 -3.310 39.246 1.00 93.25 88 SER A N 1
ATOM 672 C CA . SER A 1 88 ? -27.896 -3.598 39.650 1.00 93.25 88 SER A CA 1
ATOM 673 C C . SER A 1 88 ? -27.300 -4.677 38.762 1.00 93.25 88 SER A C 1
ATOM 675 O O . SER A 1 88 ? -28.007 -5.529 38.224 1.00 93.25 88 SER A O 1
ATOM 677 N N . SER A 1 89 ? -25.983 -4.657 38.628 1.00 90.56 89 SER A N 1
ATOM 678 C CA . SER A 1 89 ? -25.241 -5.723 37.981 1.00 90.56 89 SER A CA 1
ATOM 679 C C . SER A 1 89 ? -23.928 -5.965 38.706 1.00 90.56 89 SER A C 1
ATOM 681 O O . SER A 1 89 ? -23.293 -5.046 39.224 1.00 90.56 89 SER A O 1
ATOM 683 N N . PHE A 1 90 ? -23.551 -7.235 38.743 1.00 91.19 90 PHE A N 1
ATOM 684 C CA . PHE A 1 90 ? -22.304 -7.734 39.286 1.00 91.19 90 PHE A CA 1
ATOM 685 C C . PHE A 1 90 ? -21.617 -8.574 38.213 1.00 91.19 90 PHE A C 1
ATOM 687 O O . PHE A 1 90 ? -22.209 -9.498 37.630 1.00 91.19 90 PHE A O 1
ATOM 694 N N . LEU A 1 91 ? -20.363 -8.240 37.938 1.00 89.75 91 LEU A N 1
ATOM 695 C CA . LEU A 1 91 ? -19.542 -8.926 36.957 1.00 89.75 91 LEU A CA 1
ATOM 696 C C . LEU A 1 91 ? -18.200 -9.280 37.588 1.00 89.75 91 LEU A C 1
ATOM 698 O O . LEU A 1 91 ? -17.338 -8.422 37.736 1.00 89.75 91 LEU A O 1
ATOM 702 N N . GLU A 1 92 ? -18.026 -10.548 37.946 1.00 87.62 92 GLU A N 1
ATOM 703 C CA . GLU A 1 92 ? -16.728 -11.067 38.368 1.00 87.62 92 GLU A CA 1
ATOM 704 C C . GLU A 1 92 ? -15.882 -11.437 37.151 1.00 87.62 92 GLU A C 1
ATOM 706 O O . GLU A 1 92 ? -16.384 -11.990 36.168 1.00 87.62 92 GLU A O 1
ATOM 711 N N . SER A 1 93 ? -14.591 -11.132 37.229 1.00 79.56 93 SER A N 1
ATOM 712 C CA . SER A 1 93 ? -13.621 -11.568 36.236 1.00 79.56 93 SER A CA 1
ATOM 713 C C . SER A 1 93 ? -13.463 -13.089 36.257 1.00 79.56 93 SER A C 1
ATOM 715 O O . SER A 1 93 ? -13.284 -13.679 37.320 1.00 79.56 93 SER A O 1
ATOM 717 N N . SER A 1 94 ? -13.496 -13.740 35.095 1.00 73.06 94 SER A N 1
ATOM 718 C CA . SER A 1 94 ? -13.345 -15.199 34.985 1.00 73.06 94 SER A CA 1
ATOM 719 C C . SER A 1 94 ? -11.894 -15.683 35.068 1.00 73.06 94 SER A C 1
ATOM 721 O O . SER A 1 94 ? -11.659 -16.845 35.381 1.00 73.06 94 SER A O 1
ATOM 723 N N . ASP A 1 95 ? -10.922 -14.816 34.787 1.00 73.50 95 ASP A N 1
ATOM 724 C CA . ASP A 1 95 ? -9.491 -15.144 34.691 1.00 73.50 95 ASP A CA 1
ATOM 725 C C . ASP A 1 95 ? -8.619 -14.337 35.675 1.00 73.50 95 ASP A C 1
ATOM 727 O O . ASP A 1 95 ? -7.392 -14.427 35.648 1.00 73.50 95 ASP A O 1
ATOM 731 N N . GLY A 1 96 ? -9.236 -13.539 36.555 1.00 64.12 96 GLY A N 1
ATOM 732 C CA . GLY A 1 96 ? -8.524 -12.654 37.481 1.00 64.12 96 GLY A CA 1
ATOM 733 C C . GLY A 1 96 ? -7.923 -11.407 36.816 1.00 64.12 96 GLY A C 1
ATOM 734 O O . GLY A 1 96 ? -7.169 -10.666 37.461 1.00 64.12 96 GLY A O 1
ATOM 735 N N . SER A 1 97 ? -8.252 -11.137 35.549 1.00 66.25 97 SER A N 1
ATOM 736 C CA . SER A 1 97 ? -8.034 -9.833 34.910 1.00 66.25 97 SER A CA 1
ATOM 737 C C . SER A 1 97 ? -9.026 -8.784 35.445 1.00 66.25 97 SER A C 1
ATOM 739 O O . SER A 1 97 ? -9.940 -9.114 36.198 1.00 66.25 97 SER A O 1
ATOM 741 N N . SER A 1 98 ? -8.834 -7.501 35.129 1.00 65.94 98 SER A N 1
ATOM 742 C CA . SER A 1 98 ? -9.782 -6.456 35.543 1.00 65.94 98 SER A CA 1
ATOM 743 C C . SER A 1 98 ? -11.103 -6.637 34.793 1.00 65.94 98 SER A C 1
ATOM 745 O O . SER A 1 98 ? -11.124 -6.576 33.566 1.00 65.94 98 SER A O 1
ATOM 747 N N . SER A 1 99 ? -12.212 -6.826 35.507 1.00 67.19 99 SER A N 1
ATOM 748 C CA . SER A 1 99 ? -13.548 -6.687 34.921 1.00 67.19 99 SER A CA 1
ATOM 749 C C . SER A 1 99 ? -13.749 -5.222 34.532 1.00 67.19 99 SER A C 1
ATOM 751 O O . SER A 1 99 ? -13.559 -4.346 35.372 1.00 67.19 99 SER A O 1
ATOM 753 N N . ALA A 1 100 ? -14.089 -4.946 33.274 1.00 69.62 100 ALA A N 1
ATOM 754 C CA . ALA A 1 100 ? -14.364 -3.585 32.830 1.00 69.62 100 ALA A CA 1
ATOM 755 C C . ALA A 1 100 ? -15.697 -3.102 33.421 1.00 69.62 100 ALA A C 1
ATOM 757 O O . ALA A 1 100 ? -16.725 -3.770 33.273 1.00 69.62 100 ALA A O 1
ATOM 758 N N . SER A 1 101 ? -15.678 -1.940 34.075 1.00 74.75 101 SER A N 1
ATOM 759 C CA . SER A 1 101 ? -16.899 -1.243 34.478 1.00 74.75 101 SER A CA 1
ATOM 760 C C . SER A 1 101 ? -17.702 -0.824 33.242 1.00 74.75 101 SER A C 1
ATOM 762 O O . SER A 1 101 ? -17.179 -0.794 32.121 1.00 74.75 101 SER A O 1
ATOM 764 N N . LYS A 1 102 ? -18.978 -0.462 33.409 1.00 77.81 102 LYS A N 1
ATOM 765 C CA . LYS 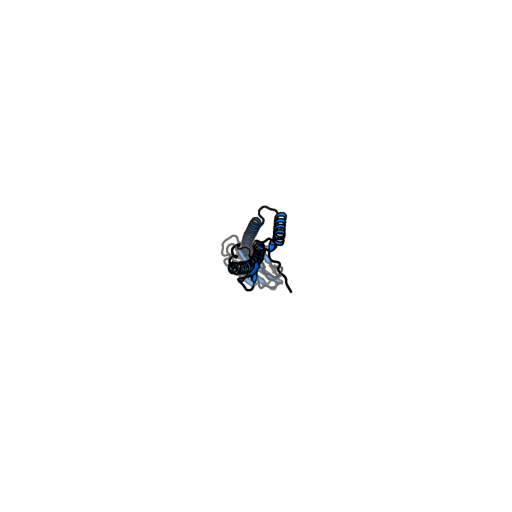A 1 102 ? -19.778 0.039 32.277 1.00 77.81 102 LYS A CA 1
ATOM 766 C C . LYS A 1 102 ? -19.127 1.287 31.666 1.00 77.81 102 LYS A C 1
ATOM 768 O O . LYS A 1 102 ? -19.108 1.443 30.447 1.00 77.81 102 LYS A O 1
ATOM 773 N N . SER A 1 103 ? -18.552 2.136 32.507 1.00 78.75 103 SER A N 1
ATOM 774 C CA . SER A 1 103 ? -17.822 3.345 32.126 1.00 78.75 103 SER A CA 1
ATOM 775 C C . SER A 1 103 ? -16.560 3.026 31.317 1.00 78.75 103 SER A C 1
ATOM 777 O O . SER A 1 103 ? -16.316 3.666 30.293 1.00 78.75 103 SER A O 1
ATOM 779 N N . ASP A 1 104 ? -15.803 1.997 31.709 1.00 82.88 104 ASP A N 1
ATOM 780 C CA . ASP A 1 104 ? -14.618 1.545 30.966 1.00 82.88 104 ASP A CA 1
ATOM 781 C C . ASP A 1 104 ? -14.994 1.026 29.573 1.00 82.88 104 ASP A C 1
ATOM 783 O O . ASP A 1 104 ? -14.333 1.359 28.588 1.00 82.88 104 ASP A O 1
ATOM 787 N N . ILE A 1 105 ? -16.086 0.258 29.478 1.00 85.62 105 ILE A N 1
ATOM 788 C CA . ILE A 1 105 ? -16.597 -0.268 28.204 1.00 85.62 105 ILE A CA 1
ATOM 789 C C . ILE A 1 105 ? -17.029 0.876 27.284 1.00 85.62 105 ILE A C 1
ATOM 791 O O . ILE A 1 105 ? -16.712 0.855 26.098 1.00 85.62 105 ILE A O 1
ATOM 795 N N . LEU A 1 106 ? -17.722 1.891 27.808 1.00 85.62 106 LEU A N 1
ATOM 796 C CA . LEU A 1 106 ? -18.130 3.056 27.018 1.00 85.62 106 LEU A CA 1
ATOM 797 C C . LEU A 1 106 ? -16.920 3.853 26.516 1.00 85.62 106 LEU A C 1
ATOM 799 O O . LEU A 1 106 ? -16.888 4.253 25.352 1.00 85.62 106 LEU A O 1
ATOM 803 N N . ALA A 1 107 ? -15.908 4.046 27.364 1.00 87.81 107 ALA A N 1
ATOM 804 C CA . ALA A 1 107 ? -14.678 4.726 26.976 1.00 87.81 107 ALA A CA 1
ATOM 805 C C . ALA A 1 107 ? -13.904 3.946 25.900 1.00 87.81 107 ALA A C 1
ATOM 807 O O . ALA A 1 107 ? -13.424 4.542 24.935 1.00 87.81 107 ALA A O 1
ATOM 808 N N . GLU A 1 108 ? -13.798 2.621 26.039 1.00 90.25 108 GLU A N 1
ATOM 809 C CA . GLU A 1 108 ? -13.160 1.762 25.037 1.00 90.25 108 GLU A CA 1
ATOM 810 C C . GLU A 1 108 ? -13.964 1.723 23.735 1.00 90.25 108 GLU A C 1
ATOM 812 O O . GLU A 1 108 ? -13.389 1.852 22.661 1.00 90.25 108 GLU A O 1
ATOM 817 N N . SER A 1 109 ? -15.295 1.660 23.811 1.00 91.75 109 SER A N 1
ATOM 818 C CA . SER A 1 109 ? -16.164 1.742 22.635 1.00 91.75 109 SER A CA 1
ATOM 819 C C . SER A 1 109 ? -15.965 3.055 21.876 1.00 91.75 109 SER A C 1
ATOM 821 O O . SER A 1 109 ? -15.937 3.043 20.648 1.00 91.75 109 SER A O 1
ATOM 823 N N . GLY A 1 110 ? -15.798 4.182 22.576 1.00 95.94 110 GLY A N 1
ATOM 824 C CA . GLY A 1 110 ? -15.493 5.466 21.940 1.00 95.94 110 GLY A CA 1
ATOM 825 C C . GLY A 1 110 ? -14.122 5.477 21.256 1.00 95.94 110 GLY A C 1
ATOM 826 O O . GLY A 1 110 ? -13.993 5.968 20.135 1.00 95.94 110 GLY A O 1
ATOM 827 N N . ARG A 1 111 ? -13.096 4.887 21.890 1.00 95.38 111 ARG A N 1
ATOM 828 C CA . ARG A 1 111 ? -11.768 4.716 21.271 1.00 95.38 111 ARG A CA 1
ATOM 829 C C . ARG A 1 111 ? -11.828 3.826 20.030 1.00 95.38 111 ARG A C 1
ATOM 831 O O . ARG A 1 111 ? -11.234 4.176 19.013 1.00 95.38 111 ARG A O 1
ATOM 838 N N . ALA A 1 112 ? -12.566 2.721 20.099 1.00 96.50 112 ALA A N 1
ATOM 839 C CA . ALA A 1 112 ? -12.749 1.795 18.989 1.00 96.50 112 ALA A CA 1
ATOM 840 C C . ALA A 1 112 ? -13.445 2.468 17.797 1.00 96.50 112 ALA A C 1
ATOM 842 O O . ALA A 1 112 ? -12.959 2.354 16.677 1.00 96.50 112 ALA A O 1
ATOM 843 N N . GLN A 1 113 ? -14.505 3.248 18.038 1.00 97.00 113 GLN A N 1
ATOM 844 C CA . GLN A 1 113 ? -15.194 4.015 16.991 1.00 97.00 113 GLN A CA 1
ATOM 845 C C . GLN A 1 113 ? -14.270 5.029 16.305 1.00 97.00 113 GLN A C 1
ATOM 847 O O . GLN A 1 113 ? -14.309 5.194 15.085 1.00 97.00 113 GLN A O 1
ATOM 852 N N . LEU A 1 114 ? -13.409 5.703 17.073 1.00 97.56 114 LEU A N 1
ATOM 853 C CA . LEU A 1 114 ? -12.430 6.627 16.503 1.00 97.56 114 LEU A CA 1
ATOM 854 C C . LEU A 1 114 ? -11.405 5.892 15.627 1.00 97.56 114 LEU A C 1
ATOM 856 O O . LEU A 1 114 ? -11.102 6.350 14.524 1.00 97.56 114 LEU A O 1
ATOM 860 N N . ALA A 1 115 ? -10.889 4.757 16.102 1.00 97.25 115 ALA A N 1
ATOM 861 C CA . ALA A 1 115 ? -9.946 3.935 15.349 1.00 97.25 115 ALA A CA 1
ATOM 862 C C . ALA A 1 115 ? -10.576 3.370 14.063 1.00 97.25 115 ALA A C 1
ATOM 864 O O . ALA A 1 115 ? -9.937 3.382 13.012 1.00 97.25 115 ALA A O 1
ATOM 865 N N . GLU A 1 116 ? -11.837 2.938 14.120 1.00 98.06 116 GLU A N 1
ATOM 866 C CA . GLU A 1 116 ? -12.602 2.468 12.961 1.00 98.06 116 GLU A CA 1
ATOM 867 C C . GLU A 1 116 ? -12.740 3.565 11.898 1.00 98.06 116 GLU A C 1
ATOM 869 O O . GLU A 1 116 ? -12.426 3.334 10.731 1.00 98.06 116 GLU A O 1
ATOM 874 N N . SER A 1 117 ? -13.085 4.791 12.304 1.00 97.94 117 SER A N 1
ATOM 875 C CA . SER A 1 117 ? -13.171 5.927 11.378 1.00 97.94 117 SER A CA 1
ATOM 876 C C . SER A 1 117 ? -11.822 6.259 10.722 1.00 97.94 117 SER A C 1
ATOM 878 O O . SER A 1 117 ? -11.758 6.549 9.526 1.00 97.94 117 SER A O 1
ATOM 880 N N . GLN A 1 118 ? -10.719 6.187 11.475 1.00 98.12 118 GLN A N 1
ATOM 881 C CA . GLN A 1 118 ? -9.368 6.399 10.935 1.00 98.12 118 GLN A CA 1
ATOM 882 C C . GLN A 1 118 ? -8.952 5.296 9.955 1.00 98.12 118 GLN A C 1
ATOM 884 O O . GLN A 1 118 ? -8.300 5.572 8.941 1.00 98.12 118 GLN A O 1
ATOM 889 N N . LEU A 1 119 ? -9.334 4.048 10.236 1.00 98.19 119 LEU A N 1
ATOM 890 C CA . LEU A 1 119 ? -9.085 2.926 9.342 1.00 98.19 119 LEU A CA 1
ATOM 891 C C . LEU A 1 119 ? -9.876 3.080 8.040 1.00 98.19 119 LEU A C 1
ATOM 893 O O . LEU A 1 119 ? -9.304 2.918 6.966 1.00 98.19 119 LEU A O 1
ATOM 897 N N . GLU A 1 120 ? -11.150 3.462 8.118 1.00 98.44 120 GLU A N 1
ATOM 898 C CA . GLU A 1 120 ? -11.988 3.713 6.943 1.00 98.44 120 GLU A CA 1
ATOM 899 C C . GLU A 1 120 ? -11.411 4.833 6.061 1.00 98.44 120 GLU A C 1
ATOM 901 O O . GLU A 1 120 ? -11.313 4.683 4.841 1.00 98.44 120 GLU A O 1
ATOM 906 N N . GLN A 1 121 ? -10.927 5.924 6.666 1.00 98.19 121 GLN A N 1
ATOM 907 C CA . GLN A 1 121 ? -10.215 6.983 5.940 1.00 98.19 121 GLN A CA 1
ATOM 908 C C . GLN A 1 121 ? -8.950 6.459 5.248 1.00 98.19 121 GLN A C 1
ATOM 910 O O . GLN A 1 121 ? -8.715 6.768 4.079 1.00 98.19 121 GLN A O 1
ATOM 915 N N . SER A 1 122 ? -8.156 5.640 5.942 1.00 98.31 122 SER A N 1
ATOM 916 C CA . SER A 1 122 ? -6.922 5.066 5.394 1.00 98.31 122 SER A CA 1
ATOM 917 C C . SER A 1 122 ? -7.201 4.112 4.230 1.00 98.31 122 SER A C 1
ATOM 919 O O . SER A 1 122 ? -6.522 4.174 3.207 1.00 98.31 122 SER A O 1
ATOM 921 N N . ILE A 1 123 ? -8.232 3.268 4.345 1.00 98.38 123 ILE A N 1
ATOM 922 C CA . ILE A 1 123 ? -8.673 2.359 3.277 1.00 98.38 123 ILE A CA 1
ATOM 923 C C . ILE A 1 123 ? -9.113 3.154 2.049 1.00 98.38 123 ILE A C 1
ATOM 925 O O . ILE A 1 123 ? -8.708 2.833 0.933 1.00 98.38 123 ILE A O 1
ATOM 929 N N . ASN A 1 124 ? -9.892 4.219 2.246 1.00 98.12 124 ASN A N 1
ATOM 930 C CA . ASN A 1 124 ? -10.338 5.068 1.146 1.00 98.12 124 ASN A CA 1
ATOM 931 C C . ASN A 1 124 ? -9.166 5.787 0.461 1.00 98.12 124 ASN A C 1
ATOM 933 O O . ASN A 1 124 ? -9.141 5.860 -0.763 1.00 98.12 124 ASN A O 1
ATOM 937 N N . ALA A 1 125 ? -8.163 6.250 1.213 1.00 97.75 125 ALA A N 1
ATOM 938 C CA . ALA A 1 125 ? -6.958 6.849 0.636 1.00 97.75 125 ALA A CA 1
ATOM 939 C C . ALA A 1 125 ? -6.147 5.844 -0.201 1.00 97.75 125 ALA A C 1
ATOM 941 O O . ALA A 1 125 ? -5.729 6.164 -1.313 1.00 97.75 125 ALA A O 1
ATOM 942 N N . VAL A 1 126 ? -5.965 4.617 0.303 1.00 97.38 126 VAL A N 1
ATOM 943 C CA . VAL A 1 126 ? -5.293 3.536 -0.438 1.00 97.38 126 VAL A CA 1
ATOM 944 C C . VAL A 1 126 ? -6.063 3.184 -1.706 1.00 97.38 126 VAL A C 1
ATOM 946 O O . VAL A 1 126 ? -5.453 3.017 -2.758 1.00 97.38 126 VAL A O 1
ATOM 949 N N . LYS A 1 127 ? -7.395 3.110 -1.626 1.00 94.94 127 LYS A N 1
ATOM 950 C CA . LYS A 1 127 ? -8.247 2.857 -2.786 1.00 94.94 127 LYS A CA 1
ATOM 951 C C . LYS A 1 127 ? -8.074 3.936 -3.854 1.00 94.94 127 LYS A C 1
ATOM 953 O O . LYS A 1 127 ? -7.822 3.588 -4.997 1.00 94.94 127 LYS A O 1
ATOM 958 N N . THR A 1 128 ? -8.126 5.216 -3.484 1.00 95.69 128 THR A N 1
ATOM 959 C CA . THR A 1 128 ? -7.910 6.322 -4.431 1.00 95.69 128 THR A CA 1
ATOM 960 C C . THR A 1 128 ? -6.536 6.240 -5.093 1.00 95.69 128 THR A C 1
ATOM 962 O O . THR A 1 128 ? -6.441 6.354 -6.309 1.00 95.69 128 THR A O 1
ATOM 965 N N . ALA A 1 129 ? -5.473 5.994 -4.320 1.00 94.94 129 ALA A N 1
ATOM 966 C CA . ALA A 1 129 ? -4.125 5.863 -4.874 1.00 94.94 129 ALA A CA 1
ATOM 967 C C . ALA A 1 129 ? -4.001 4.665 -5.833 1.00 94.94 129 ALA A C 1
ATOM 969 O O . ALA A 1 129 ? -3.308 4.747 -6.847 1.00 94.94 129 ALA A O 1
ATOM 970 N N . LEU A 1 130 ? -4.679 3.556 -5.524 1.00 91.62 130 LEU A N 1
ATOM 971 C CA . LEU A 1 130 ? -4.731 2.395 -6.404 1.00 91.62 130 LEU A CA 1
ATOM 972 C C . LEU A 1 130 ? -5.499 2.715 -7.690 1.00 91.62 130 LEU A C 1
ATOM 974 O O . LEU A 1 130 ? -4.972 2.447 -8.764 1.00 91.62 130 LEU A O 1
ATOM 978 N N . ASP A 1 131 ? -6.679 3.329 -7.582 1.00 90.69 131 ASP A N 1
ATOM 979 C CA . ASP A 1 131 ? -7.515 3.745 -8.715 1.00 90.69 131 ASP A CA 1
ATOM 980 C C . ASP A 1 131 ? -6.773 4.745 -9.626 1.00 90.69 131 ASP A C 1
ATOM 982 O O . ASP A 1 131 ? -6.905 4.688 -10.845 1.00 90.69 131 ASP A O 1
ATOM 986 N N . GLU A 1 132 ? -5.940 5.635 -9.076 1.00 90.88 132 GLU A N 1
ATOM 987 C CA . GLU A 1 132 ? -5.078 6.529 -9.865 1.00 90.88 132 GLU A CA 1
ATOM 988 C C . GLU A 1 132 ? -3.947 5.780 -10.585 1.00 90.88 132 GLU A C 1
ATOM 990 O O . GLU A 1 132 ? -3.628 6.100 -11.731 1.00 90.88 132 GLU A O 1
ATOM 995 N N . LEU A 1 133 ? -3.342 4.781 -9.932 1.00 87.81 133 LEU A N 1
ATOM 996 C CA . LEU A 1 133 ? -2.234 4.003 -10.488 1.00 87.81 133 LEU A CA 1
ATOM 997 C C . LEU A 1 133 ? -2.686 3.060 -11.609 1.00 87.81 133 LEU A C 1
ATOM 999 O O . LEU A 1 133 ? -2.007 2.950 -12.629 1.00 87.81 133 LEU A O 1
ATOM 1003 N N . VAL A 1 134 ? -3.801 2.354 -11.403 1.00 89.31 134 VAL A N 1
ATOM 1004 C CA . VAL A 1 134 ? -4.320 1.360 -12.358 1.00 89.31 134 VAL A CA 1
ATOM 1005 C C . VAL A 1 134 ? -5.377 1.945 -13.291 1.00 89.31 134 VAL A C 1
ATOM 1007 O O . VAL A 1 134 ? -5.676 1.362 -14.327 1.00 89.31 134 VAL A O 1
ATOM 1010 N N . GLY A 1 135 ? -5.939 3.110 -12.979 1.00 86.50 135 GLY A N 1
ATOM 1011 C CA . GLY A 1 135 ? -7.013 3.712 -13.756 1.00 86.50 135 GLY A CA 1
ATOM 1012 C C . GLY A 1 135 ? -8.316 2.915 -13.661 1.00 86.50 135 GLY A C 1
ATOM 1013 O O . GLY A 1 135 ? -8.723 2.451 -12.602 1.00 86.50 135 GLY A O 1
ATOM 1014 N N . THR A 1 136 ? -9.003 2.771 -14.795 1.00 86.00 136 THR A N 1
ATOM 1015 C CA . THR A 1 136 ? -10.306 2.077 -14.879 1.00 86.00 136 THR A CA 1
ATOM 1016 C C . THR A 1 136 ? -10.194 0.618 -15.318 1.00 86.00 136 THR A C 1
ATOM 1018 O O . THR A 1 136 ? -11.218 -0.030 -15.543 1.00 86.00 136 THR A O 1
ATOM 1021 N N . VAL A 1 137 ? -8.972 0.102 -15.478 1.00 86.75 137 VAL A N 1
ATOM 1022 C CA . VAL A 1 137 ? -8.760 -1.278 -15.921 1.00 86.75 137 VAL A CA 1
ATOM 1023 C C . VAL A 1 137 ? -8.797 -2.243 -14.741 1.00 86.75 137 VAL A C 1
ATOM 1025 O O . VAL A 1 137 ? -8.480 -1.886 -13.607 1.00 86.75 137 VAL A O 1
ATOM 1028 N N . ASP A 1 138 ? -9.201 -3.484 -15.001 1.00 88.81 138 ASP A N 1
ATOM 1029 C CA . ASP A 1 138 ? -9.131 -4.535 -13.993 1.00 88.81 138 ASP A CA 1
ATOM 1030 C C . ASP A 1 138 ? -7.671 -4.876 -13.640 1.00 88.81 138 ASP A C 1
ATOM 1032 O O . ASP A 1 138 ? -6.729 -4.577 -14.381 1.00 88.81 138 ASP A O 1
ATOM 1036 N N . ALA A 1 139 ? -7.485 -5.525 -12.489 1.00 87.38 139 ALA A N 1
ATOM 1037 C CA . ALA A 1 139 ? -6.160 -5.844 -11.969 1.00 87.38 139 ALA A CA 1
ATOM 1038 C C . ALA A 1 139 ? -5.329 -6.710 -12.929 1.00 87.38 139 ALA A C 1
ATOM 1040 O O . ALA A 1 139 ? -4.117 -6.530 -13.002 1.00 87.38 139 ALA A O 1
ATOM 1041 N N . THR A 1 140 ? -5.956 -7.630 -13.668 1.00 91.56 140 THR A N 1
ATOM 1042 C CA . THR A 1 140 ? -5.245 -8.489 -14.621 1.00 91.56 140 THR A CA 1
ATOM 1043 C C . THR A 1 140 ? -4.717 -7.658 -15.782 1.00 91.56 140 THR A C 1
ATOM 1045 O O . THR A 1 140 ? -3.524 -7.708 -16.063 1.00 91.56 140 THR A O 1
ATOM 1048 N N . THR A 1 141 ? -5.558 -6.804 -16.368 1.00 92.75 141 THR A N 1
ATOM 1049 C CA . THR A 1 141 ? -5.156 -5.888 -17.444 1.00 92.75 141 THR A CA 1
ATOM 1050 C C . THR A 1 141 ? -4.039 -4.930 -17.004 1.00 92.75 141 THR A C 1
ATOM 1052 O O . THR A 1 141 ? -3.087 -4.697 -17.755 1.00 92.75 141 THR A O 1
ATOM 1055 N N . ALA A 1 142 ? -4.108 -4.388 -15.782 1.00 90.81 142 ALA A N 1
ATOM 1056 C CA . ALA A 1 142 ? -3.052 -3.531 -15.239 1.00 90.81 142 ALA A CA 1
ATOM 1057 C C . ALA A 1 142 ? -1.716 -4.282 -15.093 1.00 90.81 142 ALA A C 1
ATOM 1059 O O . ALA A 1 142 ? -0.670 -3.773 -15.495 1.00 90.81 142 ALA A O 1
ATOM 1060 N N . ILE A 1 143 ? -1.749 -5.506 -14.554 1.00 93.44 143 ILE A N 1
ATOM 1061 C CA . ILE A 1 143 ? -0.563 -6.360 -14.394 1.00 93.44 143 ILE A CA 1
ATOM 1062 C C . ILE A 1 143 ? 0.051 -6.701 -15.754 1.00 93.44 143 ILE A C 1
ATOM 1064 O O . ILE A 1 143 ? 1.263 -6.573 -15.924 1.00 93.44 143 ILE A O 1
ATOM 1068 N N . ASP A 1 144 ? -0.772 -7.087 -16.727 1.00 94.62 144 ASP A N 1
ATOM 1069 C CA . ASP A 1 144 ? -0.307 -7.412 -18.076 1.00 94.62 144 ASP A CA 1
ATOM 1070 C C . ASP A 1 144 ? 0.362 -6.202 -18.736 1.00 94.62 144 ASP A C 1
ATOM 1072 O O . ASP A 1 144 ? 1.440 -6.333 -19.316 1.00 94.62 144 ASP A O 1
ATOM 1076 N N . THR A 1 145 ? -0.208 -5.007 -18.551 1.00 90.56 145 THR A N 1
ATOM 1077 C CA . THR A 1 145 ? 0.383 -3.749 -19.033 1.00 90.56 145 THR A CA 1
ATOM 1078 C C . THR A 1 145 ? 1.754 -3.493 -18.399 1.00 90.56 145 THR A C 1
ATOM 1080 O O . THR A 1 145 ? 2.704 -3.140 -19.098 1.00 90.56 145 THR A O 1
ATOM 1083 N N . PHE A 1 146 ? 1.907 -3.696 -17.085 1.00 93.06 146 PHE A N 1
ATOM 1084 C CA . PHE A 1 146 ? 3.208 -3.537 -16.424 1.00 93.06 146 PHE A CA 1
ATOM 1085 C C . PHE A 1 146 ? 4.243 -4.560 -16.907 1.00 93.06 146 PHE A C 1
ATOM 1087 O O . PHE A 1 146 ? 5.389 -4.182 -17.152 1.00 93.06 146 PHE A O 1
ATOM 1094 N N . ASN A 1 147 ? 3.848 -5.818 -17.114 1.00 94.50 147 ASN A N 1
ATOM 1095 C CA . ASN A 1 147 ? 4.729 -6.848 -17.673 1.00 94.50 147 ASN A CA 1
ATOM 1096 C C . ASN A 1 147 ? 5.139 -6.529 -19.122 1.00 94.50 147 ASN A C 1
ATOM 1098 O O . ASN A 1 147 ? 6.278 -6.784 -19.524 1.00 94.50 147 ASN A O 1
ATOM 1102 N N . GLU A 1 148 ? 4.234 -5.949 -19.917 1.00 94.19 148 GLU A N 1
ATOM 1103 C CA . GLU A 1 148 ? 4.543 -5.474 -21.267 1.00 94.19 148 GLU A CA 1
ATOM 1104 C C . GLU A 1 148 ? 5.553 -4.321 -21.226 1.00 94.19 148 GLU A C 1
ATOM 1106 O O . GLU A 1 148 ? 6.530 -4.339 -21.976 1.00 94.19 148 GLU A O 1
ATOM 1111 N N . ILE A 1 149 ? 5.381 -3.361 -20.311 1.00 90.56 149 ILE A N 1
ATOM 1112 C CA . ILE A 1 149 ? 6.341 -2.269 -20.096 1.00 90.56 149 ILE A CA 1
ATOM 1113 C C . ILE A 1 149 ? 7.708 -2.820 -19.677 1.00 90.56 149 ILE A C 1
ATOM 1115 O O . ILE A 1 149 ? 8.726 -2.396 -20.225 1.00 90.56 149 ILE A O 1
ATOM 1119 N N . GLU A 1 150 ? 7.758 -3.774 -18.746 1.00 91.25 150 GLU A N 1
ATOM 1120 C CA . GLU A 1 150 ? 9.007 -4.422 -18.332 1.00 91.25 150 GLU A CA 1
ATOM 1121 C C . GLU A 1 150 ? 9.696 -5.099 -19.524 1.00 91.25 150 GLU A C 1
ATOM 1123 O O . GLU A 1 150 ? 10.879 -4.867 -19.780 1.00 91.25 150 GLU A O 1
ATOM 1128 N N . THR A 1 151 ? 8.936 -5.866 -20.309 1.00 91.81 151 THR A N 1
ATOM 1129 C CA . THR A 1 151 ? 9.431 -6.535 -21.519 1.00 91.81 151 THR A CA 1
ATOM 1130 C C . THR A 1 151 ? 9.947 -5.526 -22.546 1.00 91.81 151 THR A C 1
ATOM 1132 O O . THR A 1 151 ? 11.015 -5.720 -23.134 1.00 91.81 151 THR A O 1
ATOM 1135 N N . PHE A 1 152 ? 9.220 -4.424 -22.749 1.00 88.94 152 PHE A N 1
ATOM 1136 C CA . PHE A 1 152 ? 9.623 -3.340 -23.638 1.00 88.94 152 PHE A CA 1
ATOM 1137 C C . PHE A 1 152 ? 10.953 -2.728 -23.191 1.00 88.94 152 PHE A C 1
ATOM 1139 O O . PHE A 1 152 ? 11.887 -2.647 -23.991 1.00 88.94 152 PHE A O 1
ATOM 1146 N N . LEU A 1 153 ? 11.066 -2.350 -21.915 1.00 86.31 153 LEU A N 1
ATOM 1147 C CA . LEU A 1 153 ? 12.269 -1.740 -21.349 1.00 86.31 153 LEU A CA 1
ATOM 1148 C C . LEU A 1 153 ? 13.466 -2.696 -21.372 1.00 86.31 153 LEU A C 1
ATOM 1150 O O . LEU A 1 153 ? 14.572 -2.265 -21.695 1.00 86.31 153 LEU A O 1
ATOM 1154 N N . ALA A 1 154 ? 13.258 -3.992 -21.126 1.00 84.56 154 ALA A N 1
ATOM 1155 C CA . ALA A 1 154 ? 14.301 -5.010 -21.255 1.00 84.56 154 ALA A CA 1
ATOM 1156 C C . ALA A 1 154 ? 14.849 -5.116 -22.694 1.00 84.56 154 ALA A C 1
ATOM 1158 O O . ALA A 1 154 ? 16.024 -5.425 -22.899 1.00 84.56 154 ALA A O 1
ATOM 1159 N N . GLY A 1 155 ? 14.016 -4.831 -23.702 1.00 81.62 155 GLY A N 1
ATOM 1160 C CA . GLY A 1 155 ? 14.405 -4.789 -25.114 1.00 81.62 155 GLY A CA 1
ATOM 1161 C C . GLY A 1 155 ? 15.111 -3.498 -25.557 1.00 81.62 155 GLY A C 1
ATOM 1162 O O . GLY A 1 155 ? 15.646 -3.448 -26.676 1.00 81.62 155 GLY A O 1
ATOM 1163 N N . VAL A 1 156 ? 15.130 -2.455 -24.720 1.00 82.00 156 VAL A N 1
ATOM 1164 C CA . VAL A 1 156 ? 15.857 -1.205 -24.979 1.00 82.00 156 VAL A CA 1
ATOM 1165 C C . VAL A 1 156 ? 17.335 -1.414 -24.640 1.00 82.00 156 VAL A C 1
ATOM 1167 O O . VAL A 1 156 ? 17.786 -1.215 -23.517 1.00 82.00 156 VAL A O 1
ATOM 1170 N N . THR A 1 157 ? 18.116 -1.827 -25.637 1.00 77.31 157 THR A N 1
ATOM 1171 C CA . THR A 1 157 ? 19.577 -1.931 -25.526 1.00 77.31 157 THR A CA 1
ATOM 1172 C C . THR A 1 157 ? 20.248 -0.588 -25.805 1.00 77.31 157 THR A C 1
ATOM 1174 O O . THR A 1 157 ? 19.674 0.277 -26.472 1.00 77.31 157 THR A O 1
ATOM 1177 N N . ASN A 1 158 ? 21.499 -0.422 -25.360 1.00 70.75 158 ASN A N 1
ATOM 1178 C CA . ASN A 1 158 ? 22.258 0.817 -25.559 1.00 70.75 158 ASN A CA 1
ATOM 1179 C C . ASN A 1 158 ? 22.240 1.277 -27.025 1.00 70.75 158 ASN A C 1
ATOM 1181 O O . ASN A 1 158 ? 21.970 2.446 -27.270 1.00 70.75 158 ASN A O 1
ATOM 1185 N N . GLU A 1 159 ? 22.402 0.375 -27.997 1.00 65.81 159 GLU A N 1
ATOM 1186 C CA . GLU A 1 159 ? 22.388 0.693 -29.438 1.00 65.81 159 GLU A CA 1
ATOM 1187 C C . GLU A 1 159 ? 21.066 1.294 -29.950 1.00 65.81 159 GLU 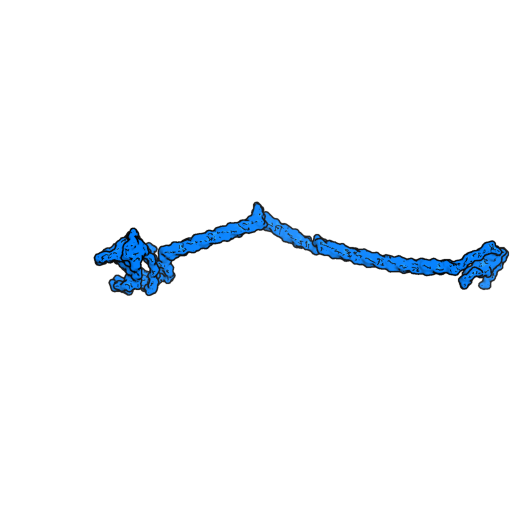A C 1
ATOM 1189 O O . GLU A 1 159 ? 21.076 2.031 -30.934 1.00 65.81 159 GLU A O 1
ATOM 1194 N N . LYS A 1 160 ? 19.937 1.013 -29.283 1.00 74.38 160 LYS A N 1
ATOM 1195 C CA . LYS A 1 160 ? 18.617 1.588 -29.597 1.00 74.38 160 LYS A CA 1
ATOM 1196 C C . LYS A 1 160 ? 18.308 2.866 -28.816 1.00 74.38 160 LYS A C 1
ATOM 1198 O O . LYS A 1 160 ? 17.352 3.562 -29.146 1.00 74.38 160 LYS A O 1
ATOM 1203 N N . THR A 1 161 ? 19.086 3.180 -27.781 1.00 80.94 161 THR A N 1
ATOM 1204 C CA . THR A 1 161 ? 18.972 4.462 -27.074 1.00 80.94 161 THR A CA 1
ATOM 1205 C C . THR A 1 161 ? 19.628 5.574 -27.886 1.00 80.94 161 THR A C 1
ATOM 1207 O O . THR A 1 161 ? 20.583 5.333 -28.627 1.00 80.94 161 THR A O 1
ATOM 1210 N N . LEU A 1 162 ? 19.182 6.819 -27.685 1.00 81.19 162 LEU A N 1
ATOM 1211 C CA . LEU A 1 162 ? 19.832 7.992 -28.281 1.00 81.19 162 LEU A CA 1
ATOM 1212 C C . LEU A 1 162 ? 21.342 8.013 -27.977 1.00 81.19 162 LEU A C 1
ATOM 1214 O O . LEU A 1 162 ? 22.140 8.312 -28.860 1.00 81.19 162 LEU A O 1
ATOM 1218 N N . THR A 1 163 ? 21.738 7.613 -26.765 1.00 82.62 163 THR A N 1
ATOM 1219 C CA . THR A 1 163 ? 23.143 7.515 -26.352 1.00 82.62 163 THR A CA 1
ATOM 1220 C C . THR A 1 163 ? 23.941 6.528 -27.205 1.00 82.62 163 THR A C 1
ATOM 1222 O O . THR A 1 163 ? 25.025 6.873 -27.672 1.00 82.62 163 THR A O 1
ATOM 1225 N N . GLY A 1 164 ? 23.432 5.317 -27.460 1.00 87.12 164 GLY A N 1
ATOM 1226 C CA . GLY A 1 164 ? 24.158 4.362 -28.305 1.00 87.12 164 GLY A CA 1
ATOM 1227 C C . GLY A 1 164 ? 24.110 4.708 -29.789 1.00 87.12 164 GLY A C 1
ATOM 1228 O O . GLY A 1 164 ? 25.107 4.508 -30.478 1.00 87.12 164 GLY A O 1
ATOM 1229 N N . MET A 1 165 ? 23.025 5.313 -30.281 1.00 86.88 165 MET A N 1
ATOM 1230 C CA . MET A 1 165 ? 22.987 5.850 -31.648 1.00 86.88 165 MET A CA 1
ATOM 1231 C C . MET A 1 165 ? 24.037 6.953 -31.856 1.00 86.88 165 MET A C 1
ATOM 1233 O O . MET A 1 165 ? 24.699 6.991 -32.899 1.00 86.88 165 MET A O 1
ATOM 1237 N N . LEU A 1 166 ? 24.227 7.825 -30.858 1.00 90.00 166 LEU A N 1
ATOM 1238 C CA . LEU A 1 166 ? 25.276 8.846 -30.867 1.00 90.00 166 LEU A CA 1
ATOM 1239 C C . LEU A 1 166 ? 26.670 8.213 -30.839 1.00 90.00 166 LEU A C 1
ATOM 1241 O O . LEU A 1 166 ? 27.509 8.606 -31.641 1.00 90.00 166 LEU A O 1
ATOM 1245 N N . ALA A 1 167 ? 26.898 7.189 -30.012 1.00 89.62 167 ALA A N 1
ATOM 1246 C CA . ALA A 1 167 ? 28.179 6.481 -29.964 1.00 89.62 167 ALA A CA 1
ATOM 1247 C C . ALA A 1 167 ? 28.539 5.805 -31.304 1.00 89.62 167 ALA A C 1
ATOM 1249 O O . ALA A 1 167 ? 29.672 5.908 -31.773 1.00 89.62 167 ALA A O 1
ATOM 1250 N N . VAL A 1 168 ? 27.572 5.159 -31.969 1.00 90.94 168 VAL A N 1
ATOM 1251 C CA . VAL A 1 168 ? 27.776 4.570 -33.307 1.00 90.94 168 VAL A CA 1
ATOM 1252 C C . VAL A 1 168 ? 28.082 5.650 -34.347 1.00 90.94 168 VAL A C 1
ATOM 1254 O O . VAL A 1 168 ? 28.931 5.456 -35.219 1.00 90.94 168 VAL A O 1
ATOM 1257 N N . THR A 1 169 ? 27.389 6.786 -34.272 1.00 92.31 169 THR A N 1
ATOM 1258 C CA . THR A 1 169 ? 27.604 7.913 -35.189 1.00 92.31 169 THR A CA 1
ATOM 1259 C C . THR A 1 169 ? 28.983 8.535 -34.989 1.00 92.31 169 THR A C 1
ATOM 1261 O O . THR A 1 169 ? 29.685 8.762 -35.972 1.00 92.31 169 THR A O 1
ATOM 1264 N N . ASP A 1 170 ? 29.400 8.733 -33.739 1.00 94.19 170 ASP A N 1
ATOM 1265 C CA . ASP A 1 170 ? 30.730 9.224 -33.377 1.00 94.19 170 ASP A CA 1
ATOM 1266 C C . ASP A 1 170 ? 31.830 8.290 -33.907 1.00 94.19 170 ASP A C 1
ATOM 1268 O O . ASP A 1 170 ? 32.722 8.724 -34.633 1.00 94.19 170 ASP A O 1
ATOM 1272 N N . GLY A 1 171 ? 31.696 6.974 -33.703 1.00 95.38 171 GLY A N 1
ATOM 1273 C CA . GLY A 1 171 ? 32.639 5.989 -34.249 1.00 95.38 171 GLY A CA 1
ATOM 1274 C C . GLY A 1 171 ? 32.741 6.012 -35.783 1.00 95.38 171 GLY A C 1
ATOM 1275 O O . GLY A 1 171 ? 33.838 5.919 -36.350 1.00 95.38 171 GLY A O 1
ATOM 1276 N N . LYS A 1 172 ? 31.612 6.192 -36.485 1.00 95.81 172 LYS A N 1
ATOM 1277 C CA . LYS A 1 172 ? 31.603 6.372 -37.949 1.00 95.81 172 LYS A CA 1
ATOM 1278 C C . LYS A 1 172 ? 32.270 7.682 -38.366 1.00 95.81 172 LYS A C 1
ATOM 1280 O O . LYS A 1 172 ? 33.023 7.680 -39.339 1.00 95.81 172 LYS A O 1
ATOM 1285 N N . ALA A 1 173 ? 32.031 8.771 -37.638 1.00 96.81 173 ALA A N 1
ATOM 1286 C CA . ALA A 1 173 ? 32.656 10.064 -37.894 1.00 96.81 173 ALA A CA 1
ATOM 1287 C C . ALA A 1 173 ? 34.181 9.998 -37.705 1.00 96.81 173 ALA A C 1
ATOM 1289 O O . ALA A 1 173 ? 34.919 10.444 -38.581 1.00 96.81 173 ALA A O 1
ATOM 1290 N N . VAL A 1 174 ? 34.664 9.347 -36.641 1.00 98.00 174 VAL A N 1
ATOM 1291 C CA . VAL A 1 174 ? 36.099 9.106 -36.399 1.00 98.00 174 VAL A CA 1
ATOM 1292 C C . VAL A 1 174 ? 36.730 8.292 -37.532 1.00 98.00 174 VAL A C 1
ATOM 1294 O O . VAL A 1 174 ? 37.814 8.626 -38.020 1.00 98.00 174 VAL A O 1
ATOM 1297 N N . THR A 1 175 ? 36.043 7.249 -38.003 1.00 97.62 175 THR A N 1
ATOM 1298 C CA . THR A 1 175 ? 36.517 6.422 -39.127 1.00 97.62 175 THR A CA 1
ATOM 1299 C C . THR A 1 175 ? 36.599 7.232 -40.424 1.00 97.62 175 THR A C 1
ATOM 1301 O O . THR A 1 175 ? 37.593 7.156 -41.154 1.00 97.62 175 THR A O 1
ATOM 1304 N N . ALA A 1 176 ? 35.574 8.042 -40.707 1.00 97.69 176 ALA A N 1
ATOM 1305 C CA . ALA A 1 176 ? 35.546 8.920 -41.872 1.00 97.69 176 ALA A CA 1
ATOM 1306 C C . ALA A 1 176 ? 36.662 9.973 -41.812 1.00 97.69 176 ALA A C 1
ATOM 1308 O O . ALA A 1 176 ? 37.360 10.171 -42.805 1.00 97.69 176 ALA A O 1
ATOM 1309 N N . GLN A 1 177 ? 36.885 10.581 -40.643 1.00 98.12 177 GLN A N 1
ATOM 1310 C CA . GLN A 1 177 ? 37.958 11.547 -40.417 1.00 98.12 177 GLN A CA 1
ATOM 1311 C C . GLN A 1 177 ? 39.334 10.916 -40.651 1.00 98.12 177 GLN A C 1
ATOM 1313 O O . GLN A 1 177 ? 40.128 11.438 -41.428 1.00 98.12 177 GLN A O 1
ATOM 1318 N N . THR A 1 178 ? 39.575 9.735 -40.076 1.00 98.12 178 THR A N 1
ATOM 1319 C CA . THR A 1 178 ? 40.829 8.987 -40.265 1.00 98.12 178 THR A CA 1
ATOM 1320 C C . THR A 1 178 ? 41.083 8.687 -41.746 1.00 98.12 178 THR A C 1
ATOM 1322 O O . THR A 1 178 ? 42.196 8.851 -42.247 1.00 98.12 178 THR A O 1
ATOM 1325 N N . THR A 1 179 ? 40.035 8.291 -42.475 1.00 98.06 179 THR A N 1
ATOM 1326 C CA . THR A 1 179 ? 40.117 8.020 -43.918 1.00 98.06 179 THR A CA 1
ATOM 1327 C C . THR A 1 179 ? 40.416 9.295 -44.712 1.00 98.06 179 THR A C 1
ATOM 1329 O O . THR A 1 179 ? 41.256 9.282 -45.615 1.00 98.06 179 THR A O 1
ATOM 1332 N N . ALA A 1 180 ? 39.769 10.409 -44.365 1.00 98.06 180 ALA A N 1
ATOM 1333 C CA . ALA A 1 180 ? 39.997 11.704 -44.997 1.00 98.06 180 ALA A CA 1
ATOM 1334 C C . ALA A 1 180 ? 41.431 12.210 -44.767 1.00 98.06 180 ALA A C 1
ATOM 1336 O O . ALA A 1 180 ? 42.069 12.690 -45.706 1.00 98.06 180 ALA A O 1
ATOM 1337 N N . ASP A 1 181 ? 41.974 12.045 -43.559 1.00 98.38 181 ASP A N 1
ATOM 1338 C CA . ASP A 1 181 ? 43.347 12.437 -43.231 1.00 98.38 181 ASP A CA 1
ATOM 1339 C C . ASP A 1 181 ? 44.383 11.609 -44.006 1.00 98.38 181 ASP A C 1
ATOM 1341 O O . ASP A 1 181 ? 45.342 12.162 -44.558 1.00 98.38 181 ASP A O 1
ATOM 1345 N N . ALA A 1 182 ? 44.159 10.299 -44.145 1.00 98.25 182 ALA A N 1
ATOM 1346 C CA . ALA A 1 182 ? 45.003 9.433 -44.969 1.00 98.25 182 ALA A CA 1
ATOM 1347 C C . ALA A 1 182 ? 44.967 9.831 -46.459 1.00 98.25 182 ALA A C 1
ATOM 1349 O O . ALA A 1 182 ? 46.010 9.921 -47.121 1.00 98.25 182 ALA A O 1
ATOM 1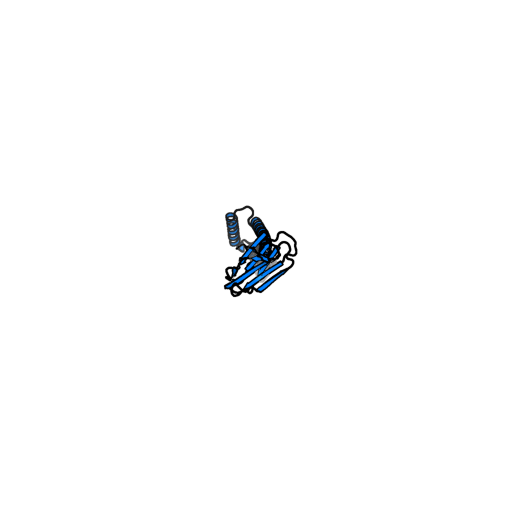350 N N . ALA A 1 183 ? 43.776 10.131 -46.988 1.00 98.19 183 ALA A N 1
ATOM 1351 C CA . ALA A 1 183 ? 43.610 10.609 -48.359 1.00 98.19 183 ALA A CA 1
ATOM 1352 C C . ALA A 1 183 ? 44.314 11.959 -48.578 1.00 98.19 183 ALA A C 1
ATOM 1354 O O . ALA A 1 183 ? 45.023 12.137 -49.571 1.00 98.19 183 ALA A O 1
ATOM 1355 N N . LYS A 1 184 ? 44.193 12.889 -47.623 1.00 98.38 184 LYS A N 1
ATOM 1356 C CA . LYS A 1 184 ? 44.874 14.190 -47.648 1.00 98.38 184 LYS A CA 1
ATOM 1357 C C . LYS A 1 184 ? 46.394 14.035 -47.679 1.00 98.38 184 LYS A C 1
ATOM 1359 O O . LYS A 1 184 ? 47.044 14.670 -48.506 1.00 98.38 184 LYS A O 1
ATOM 1364 N N . SER A 1 185 ? 46.956 13.172 -46.833 1.00 98.31 185 SER A N 1
ATOM 1365 C CA . SER A 1 185 ? 48.400 12.889 -46.813 1.00 98.31 185 SER A CA 1
ATOM 1366 C C . SER A 1 185 ? 48.897 12.337 -48.158 1.00 98.31 185 SER A C 1
ATOM 1368 O O . SER A 1 185 ? 49.921 12.775 -48.698 1.00 98.31 185 SER A O 1
ATOM 1370 N N . THR A 1 186 ? 48.119 11.433 -48.757 1.00 98.38 186 THR A N 1
ATOM 1371 C CA . THR A 1 186 ? 48.414 10.875 -50.083 1.00 98.38 186 THR A CA 1
ATOM 1372 C C . THR A 1 186 ? 48.390 11.960 -51.163 1.00 98.38 186 THR A C 1
ATOM 1374 O O . THR A 1 186 ? 49.332 12.070 -51.951 1.00 98.38 186 THR A O 1
ATOM 1377 N N . ALA A 1 187 ? 47.358 12.809 -51.173 1.00 98.12 187 ALA A N 1
ATOM 1378 C CA . ALA A 1 187 ? 47.226 13.904 -52.131 1.00 98.12 187 ALA A CA 1
ATOM 1379 C C . ALA A 1 187 ? 48.365 14.931 -51.999 1.00 98.12 187 ALA A C 1
ATOM 1381 O O . ALA A 1 187 ? 48.936 15.350 -53.005 1.00 98.12 187 ALA A O 1
ATOM 1382 N N . GLN A 1 188 ? 48.755 15.283 -50.770 1.00 98.44 188 GLN A N 1
ATOM 1383 C CA . GLN A 1 188 ? 49.897 16.167 -50.509 1.00 98.44 188 GLN A CA 1
ATOM 1384 C C . GLN A 1 188 ? 51.203 15.584 -51.054 1.00 98.44 188 GLN A C 1
ATOM 1386 O O . GLN A 1 188 ? 51.987 16.292 -51.683 1.00 98.44 188 GLN A O 1
ATOM 1391 N N . THR A 1 189 ? 51.423 14.281 -50.871 1.00 98.12 189 THR A N 1
ATOM 1392 C CA . THR A 1 189 ? 52.606 13.600 -51.412 1.00 98.12 189 THR A CA 1
ATOM 1393 C C . THR A 1 189 ? 52.631 13.642 -52.941 1.00 98.12 189 THR A C 1
ATOM 1395 O O . THR A 1 189 ? 53.681 13.883 -53.541 1.00 98.12 189 THR A O 1
ATOM 1398 N N . ALA A 1 190 ? 51.482 13.418 -53.585 1.00 97.94 190 ALA A N 1
ATOM 1399 C CA . ALA A 1 190 ? 51.359 13.491 -55.038 1.00 97.94 190 ALA A CA 1
ATOM 1400 C C . ALA A 1 190 ? 51.621 14.911 -55.566 1.00 97.94 190 ALA A C 1
ATOM 1402 O O . ALA A 1 190 ? 52.375 15.069 -56.526 1.00 97.94 190 ALA A O 1
ATOM 1403 N N . LEU A 1 191 ? 51.072 15.934 -54.904 1.00 98.19 191 LEU A N 1
ATOM 1404 C CA . LEU A 1 191 ? 51.291 17.336 -55.256 1.00 98.19 191 LEU A CA 1
ATOM 1405 C C . LEU A 1 191 ? 52.774 17.712 -55.171 1.00 98.19 191 LEU A C 1
ATOM 1407 O O . LEU A 1 191 ? 53.320 18.234 -56.136 1.00 98.19 191 LEU A O 1
ATOM 1411 N N . SER A 1 192 ? 53.455 17.364 -54.075 1.00 97.88 192 SER A N 1
ATOM 1412 C CA . SER A 1 192 ? 54.892 17.630 -53.919 1.00 97.88 192 SER A CA 1
ATOM 1413 C C . SER A 1 192 ? 55.726 17.020 -55.051 1.00 97.88 192 SER A C 1
ATOM 1415 O O . SER A 1 192 ? 56.648 17.658 -55.560 1.00 97.88 192 SER A O 1
ATOM 1417 N N . LYS A 1 193 ? 55.391 15.798 -55.491 1.00 97.69 193 LYS A N 1
ATOM 1418 C CA . LYS A 1 193 ? 56.049 15.161 -56.645 1.00 97.69 193 LYS A CA 1
ATOM 1419 C C . LYS A 1 193 ? 55.753 15.899 -57.951 1.00 97.69 193 LYS A C 1
ATOM 1421 O O . LYS A 1 193 ? 56.667 16.078 -58.753 1.00 97.69 193 LYS A O 1
ATOM 1426 N N . ALA A 1 194 ? 54.508 16.322 -58.163 1.00 97.31 194 ALA A N 1
ATOM 1427 C CA . ALA A 1 194 ? 54.117 17.079 -59.348 1.00 97.31 194 ALA A CA 1
ATOM 1428 C C . ALA A 1 194 ? 54.869 18.418 -59.429 1.00 97.31 194 ALA A C 1
ATOM 1430 O O . ALA A 1 194 ? 55.499 18.687 -60.446 1.00 97.31 194 ALA A O 1
ATOM 1431 N N . THR A 1 195 ? 54.916 19.188 -58.339 1.00 97.38 195 THR A N 1
ATOM 1432 C CA . THR A 1 195 ? 55.664 20.455 -58.260 1.00 97.38 195 THR A CA 1
ATOM 1433 C C . THR A 1 195 ? 57.166 20.255 -58.485 1.00 97.38 195 THR A C 1
ATOM 1435 O O . THR A 1 195 ? 57.809 21.032 -59.195 1.00 97.38 195 THR A O 1
ATOM 1438 N N . ALA A 1 196 ? 57.747 19.185 -57.929 1.00 96.31 196 ALA A N 1
ATOM 1439 C CA . ALA A 1 196 ? 59.149 18.851 -58.172 1.00 96.31 196 ALA A CA 1
ATOM 1440 C C . ALA A 1 196 ? 59.419 18.527 -59.653 1.00 96.31 196 ALA A C 1
ATOM 1442 O O . ALA A 1 196 ? 60.452 18.920 -60.196 1.00 96.31 196 ALA A O 1
ATOM 1443 N N . ASN A 1 197 ? 58.497 17.828 -60.319 1.00 95.62 197 ASN A N 1
ATOM 1444 C CA . ASN A 1 197 ? 58.609 17.518 -61.743 1.00 95.62 197 ASN A CA 1
ATOM 1445 C C . ASN A 1 197 ? 58.419 18.756 -62.625 1.00 95.62 197 ASN A C 1
ATOM 1447 O O . ASN A 1 197 ? 59.182 18.933 -63.569 1.00 95.62 197 ASN A O 1
ATOM 1451 N N . GLU A 1 198 ? 57.460 19.623 -62.303 1.00 96.25 198 GLU A N 1
ATOM 1452 C CA . GLU A 1 198 ? 57.254 20.905 -62.986 1.00 96.25 198 GLU A CA 1
ATOM 1453 C C . GLU A 1 198 ? 58.517 21.773 -62.922 1.00 96.25 198 GLU A C 1
ATOM 1455 O O . GLU A 1 198 ? 58.979 22.279 -63.941 1.00 96.25 198 GLU A O 1
ATOM 1460 N N . THR A 1 199 ? 59.149 21.851 -61.746 1.00 94.62 199 THR A N 1
ATOM 1461 C CA . THR A 1 199 ? 60.423 22.567 -61.574 1.00 94.62 199 THR A CA 1
ATOM 1462 C C . THR A 1 199 ? 61.509 22.004 -62.493 1.00 94.62 199 THR A C 1
ATOM 1464 O O . THR A 1 199 ? 62.198 22.768 -63.161 1.00 94.62 199 THR A O 1
ATOM 1467 N N . LYS A 1 200 ? 61.648 20.672 -62.577 1.00 90.06 200 LYS A N 1
ATOM 1468 C CA . LYS A 1 200 ? 62.614 20.030 -63.487 1.00 90.06 200 LYS A CA 1
ATOM 1469 C C . LYS A 1 200 ? 62.310 20.339 -64.953 1.00 90.06 200 LYS A C 1
ATOM 1471 O O . LYS A 1 200 ? 63.234 20.630 -65.706 1.00 90.06 200 LYS A O 1
ATOM 1476 N N . LEU A 1 201 ? 61.040 20.293 -65.352 1.00 89.62 201 LEU A N 1
ATOM 1477 C CA . LEU A 1 201 ? 60.627 20.574 -66.727 1.00 89.62 201 LEU A CA 1
ATOM 1478 C C . LEU A 1 201 ? 60.964 22.016 -67.127 1.00 89.62 201 LEU A C 1
ATOM 1480 O O . LEU A 1 201 ? 61.546 22.229 -68.185 1.00 89.62 201 LEU A O 1
ATOM 1484 N N . ASN A 1 202 ? 60.700 22.979 -66.241 1.00 89.50 202 ASN A N 1
ATOM 1485 C CA . ASN A 1 202 ? 60.993 24.397 -66.469 1.00 89.50 202 ASN A CA 1
ATOM 1486 C C . ASN A 1 202 ? 62.498 24.716 -66.556 1.00 89.50 202 ASN A C 1
ATOM 1488 O O . ASN A 1 202 ? 62.863 25.799 -67.000 1.00 89.50 202 ASN A O 1
ATOM 1492 N N . THR A 1 203 ? 63.380 23.800 -66.134 1.00 86.88 203 THR A N 1
ATOM 1493 C CA . THR A 1 203 ? 64.841 23.958 -66.277 1.00 86.88 203 THR A CA 1
ATOM 1494 C C . THR A 1 203 ? 65.404 23.410 -67.589 1.00 86.88 203 THR A C 1
ATOM 1496 O O . THR A 1 203 ? 66.595 23.580 -67.846 1.00 86.88 203 THR A O 1
ATOM 1499 N N . ILE A 1 204 ? 64.589 22.754 -68.424 1.00 85.50 204 ILE A N 1
ATOM 1500 C CA . ILE A 1 204 ? 65.032 22.288 -69.742 1.00 85.50 204 ILE A CA 1
ATOM 1501 C C . ILE A 1 204 ? 65.075 23.499 -70.692 1.00 85.50 204 ILE A C 1
ATOM 1503 O O . ILE A 1 204 ? 64.047 24.149 -70.875 1.00 85.50 204 ILE A O 1
ATOM 1507 N N . PRO A 1 205 ? 66.235 23.829 -71.292 1.00 84.62 205 PRO A N 1
ATOM 1508 C CA . PRO A 1 205 ? 66.351 24.958 -72.209 1.00 84.62 205 PRO A CA 1
ATOM 1509 C C . PRO A 1 205 ? 65.551 24.721 -73.495 1.00 84.62 205 PRO A C 1
ATOM 1511 O O . PRO A 1 205 ? 65.383 23.577 -73.929 1.00 84.62 205 PRO A O 1
ATOM 1514 N N . GLU A 1 206 ? 65.100 25.811 -74.124 1.00 87.44 206 GLU A N 1
ATOM 1515 C CA . GLU A 1 206 ? 64.380 25.756 -75.399 1.00 87.44 206 GLU A CA 1
ATOM 1516 C C . GLU A 1 206 ? 65.154 24.946 -76.442 1.00 87.44 206 GLU A C 1
ATOM 1518 O O . GLU A 1 206 ? 66.387 24.982 -76.514 1.00 87.44 206 GLU A O 1
ATOM 1523 N N . MET A 1 207 ? 64.407 24.172 -77.228 1.00 84.19 207 MET A N 1
ATOM 1524 C CA . MET A 1 207 ? 64.979 23.377 -78.303 1.00 84.19 207 MET A CA 1
ATOM 1525 C C . MET A 1 207 ? 65.636 24.315 -79.327 1.00 84.19 207 MET A C 1
ATOM 1527 O O . MET A 1 207 ? 65.015 25.313 -79.697 1.00 84.19 207 MET A O 1
ATOM 1531 N N . PRO A 1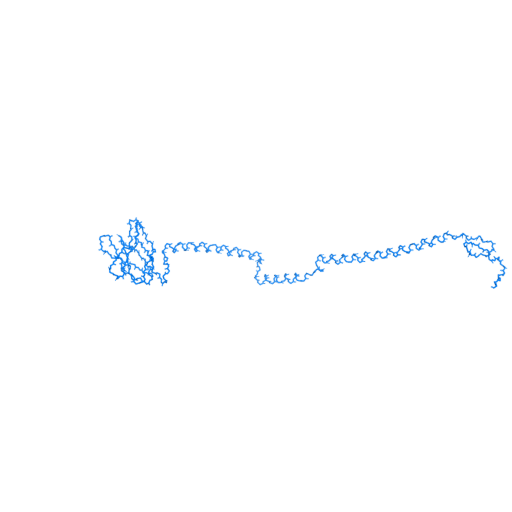 208 ? 66.856 24.010 -79.803 1.00 85.81 208 PRO A N 1
ATOM 1532 C CA . PRO A 1 208 ? 67.511 24.806 -80.828 1.00 85.81 208 PRO A CA 1
ATOM 1533 C C . PRO A 1 208 ? 66.636 24.937 -82.077 1.00 85.81 208 PRO A C 1
ATOM 1535 O O . PRO A 1 208 ? 65.857 24.034 -82.400 1.00 85.81 208 PRO A O 1
ATOM 1538 N N . GLU A 1 209 ? 66.775 26.061 -82.781 1.00 86.56 209 GLU A N 1
ATOM 1539 C CA . GLU A 1 209 ? 66.082 26.290 -84.048 1.00 86.56 209 GLU A CA 1
ATOM 1540 C C . GLU A 1 209 ? 66.385 25.171 -85.055 1.00 86.56 209 GLU A C 1
ATOM 1542 O O . GLU A 1 209 ? 67.447 24.549 -85.031 1.00 86.56 209 GLU A O 1
ATOM 1547 N N . ASN A 1 210 ? 65.442 24.919 -85.965 1.00 82.88 210 ASN A N 1
ATOM 1548 C CA . ASN A 1 210 ? 65.608 23.914 -87.009 1.00 82.88 210 ASN A CA 1
ATOM 1549 C C . ASN A 1 210 ? 66.629 24.390 -88.062 1.00 82.88 210 ASN A C 1
ATOM 1551 O O . ASN A 1 210 ? 66.261 24.957 -89.089 1.00 82.88 210 ASN A O 1
ATOM 1555 N N . ASP A 1 211 ? 67.913 24.158 -87.789 1.00 87.69 211 ASP A N 1
ATOM 1556 C CA . ASP A 1 211 ? 69.064 24.652 -88.551 1.00 87.69 211 ASP A CA 1
ATOM 1557 C C . ASP A 1 211 ? 69.774 23.557 -89.377 1.00 87.69 211 ASP A C 1
ATOM 1559 O O . ASP A 1 211 ? 70.930 23.705 -89.772 1.00 87.69 211 ASP A O 1
ATOM 1563 N N . SER A 1 212 ? 69.079 22.452 -89.671 1.00 86.00 212 SER A N 1
ATOM 1564 C CA . SER A 1 212 ? 69.638 21.264 -90.342 1.00 86.00 212 SER A CA 1
ATOM 1565 C C . SER A 1 212 ? 70.748 20.539 -89.560 1.00 86.00 212 SER A C 1
ATOM 1567 O O . SER A 1 212 ? 71.552 19.807 -90.150 1.00 86.00 212 SER A O 1
ATOM 1569 N N . LYS A 1 213 ? 70.779 20.677 -88.229 1.00 86.44 213 LYS A N 1
ATOM 1570 C CA . LYS A 1 213 ? 71.592 19.841 -87.335 1.00 86.44 213 LYS A CA 1
ATOM 1571 C C . LYS A 1 213 ? 70.726 18.910 -86.495 1.00 86.44 213 LYS A C 1
ATOM 1573 O O . LYS A 1 213 ? 69.555 19.166 -86.229 1.00 86.44 213 LYS A O 1
ATOM 1578 N N . ILE A 1 214 ? 71.324 17.801 -86.077 1.00 85.56 214 ILE A N 1
ATOM 1579 C CA . ILE A 1 214 ? 70.732 16.846 -85.144 1.00 85.56 214 ILE A CA 1
ATOM 1580 C C . ILE A 1 214 ? 71.331 17.123 -83.769 1.00 85.56 214 ILE A C 1
ATOM 1582 O O . ILE A 1 214 ? 72.554 17.113 -83.606 1.00 85.56 214 ILE A O 1
ATOM 1586 N N . TYR A 1 215 ? 70.464 17.344 -82.783 1.00 86.31 215 TYR A N 1
ATOM 1587 C CA . TYR A 1 215 ? 70.846 17.646 -81.409 1.00 86.31 215 TYR A CA 1
ATOM 1588 C C . TYR A 1 215 ? 70.527 16.481 -80.469 1.00 86.31 215 TYR A C 1
ATOM 1590 O O . TYR A 1 215 ? 69.468 15.864 -80.562 1.00 86.31 215 TYR A O 1
ATOM 1598 N N . GLY A 1 216 ? 71.434 16.212 -79.533 1.00 86.88 216 GLY A N 1
ATOM 1599 C CA . GLY A 1 216 ? 71.202 15.380 -78.357 1.00 86.88 216 GLY A CA 1
ATOM 1600 C C . GLY A 1 216 ? 71.238 16.242 -77.099 1.00 86.88 216 GLY A C 1
ATOM 1601 O O . GLY A 1 216 ? 72.048 17.163 -77.001 1.00 86.88 216 GLY A O 1
ATOM 1602 N N . PHE A 1 217 ? 70.367 15.965 -76.131 1.00 85.38 217 PHE A N 1
ATOM 1603 C CA . PHE A 1 217 ? 70.402 16.652 -74.841 1.00 85.38 217 PHE A CA 1
ATOM 1604 C C . PHE A 1 217 ? 71.304 15.887 -73.868 1.00 85.38 217 PHE A C 1
ATOM 1606 O O . PHE A 1 217 ? 70.991 14.756 -73.492 1.00 85.38 217 PHE A O 1
ATOM 1613 N N . CYS A 1 218 ? 72.424 16.482 -73.457 1.00 83.25 218 CYS A N 1
ATOM 1614 C CA . CYS A 1 218 ? 73.345 15.874 -72.498 1.00 83.25 218 CYS A CA 1
ATOM 1615 C C . CYS A 1 218 ? 73.880 16.912 -71.502 1.00 83.25 218 CYS A C 1
ATOM 1617 O O . CYS A 1 218 ? 74.102 18.071 -71.839 1.00 83.25 218 CYS A O 1
ATOM 1619 N N . ASN A 1 219 ? 74.039 16.504 -70.237 1.00 82.06 219 ASN A N 1
ATOM 1620 C CA . ASN A 1 219 ? 74.539 17.348 -69.141 1.00 82.06 219 ASN A CA 1
ATOM 1621 C C . ASN A 1 219 ? 73.865 18.733 -69.013 1.00 82.06 219 ASN A C 1
ATOM 1623 O O . ASN A 1 219 ? 74.509 19.702 -68.621 1.00 82.06 219 ASN A O 1
ATOM 1627 N N . GLY A 1 220 ? 72.567 18.830 -69.319 1.00 81.44 220 GLY A N 1
ATOM 1628 C CA . GLY A 1 220 ? 71.804 20.075 -69.180 1.00 81.44 220 GLY A CA 1
ATOM 1629 C C . GLY A 1 220 ? 71.891 21.032 -70.374 1.00 81.44 220 GLY A C 1
ATOM 1630 O O . GLY A 1 220 ? 71.389 22.148 -70.272 1.00 81.44 220 GLY A O 1
ATOM 1631 N N . ALA A 1 221 ? 72.486 20.621 -71.497 1.00 85.19 221 ALA A N 1
ATOM 1632 C CA . ALA A 1 221 ? 72.570 21.431 -72.708 1.00 85.19 221 ALA A CA 1
ATOM 1633 C C . ALA A 1 221 ? 72.227 20.624 -73.969 1.00 85.19 221 ALA A C 1
ATOM 1635 O O . ALA A 1 221 ? 72.412 19.407 -74.033 1.00 85.19 221 ALA A O 1
ATOM 1636 N N . TRP A 1 222 ? 71.748 21.327 -74.995 1.00 88.38 222 TRP A N 1
ATOM 1637 C CA . TRP A 1 222 ? 71.617 20.779 -76.341 1.00 88.38 222 TRP A CA 1
ATOM 1638 C C . TRP A 1 222 ? 72.985 20.765 -77.027 1.00 88.38 222 TRP A C 1
ATOM 1640 O O . TRP A 1 222 ? 73.630 21.803 -77.161 1.00 88.38 222 TRP A O 1
ATOM 1650 N N . VAL A 1 223 ? 73.426 19.592 -77.472 1.00 87.31 223 VAL A N 1
ATOM 1651 C CA . VAL A 1 223 ? 74.721 19.377 -78.126 1.00 87.31 223 VAL A CA 1
ATOM 1652 C C . VAL A 1 223 ? 74.490 18.826 -79.527 1.00 87.31 223 VAL A C 1
ATOM 1654 O O . VAL A 1 223 ? 73.667 17.935 -79.719 1.00 87.31 223 VAL A O 1
ATOM 1657 N N . VAL A 1 224 ? 75.205 19.355 -80.521 1.00 86.75 224 VAL A N 1
ATOM 1658 C CA . VAL A 1 224 ? 75.142 18.853 -81.901 1.00 86.75 224 VAL A CA 1
ATOM 1659 C C . VAL A 1 224 ? 75.801 17.479 -81.957 1.00 86.75 224 VAL A C 1
ATOM 1661 O O . VAL A 1 224 ? 76.971 17.340 -81.610 1.00 86.75 224 VAL A O 1
ATOM 1664 N N . ILE A 1 225 ? 75.056 16.477 -82.415 1.00 85.81 225 ILE A N 1
ATOM 1665 C CA . ILE A 1 225 ? 75.535 15.094 -82.544 1.00 85.81 225 ILE A CA 1
ATOM 1666 C C . ILE A 1 225 ? 75.717 14.664 -84.003 1.00 85.81 225 ILE A C 1
ATOM 1668 O O . ILE A 1 225 ? 76.460 13.723 -84.264 1.00 85.81 225 ILE A O 1
ATOM 1672 N N . ALA A 1 226 ? 75.081 15.355 -84.957 1.00 81.19 226 ALA A N 1
ATOM 1673 C CA . ALA A 1 226 ? 75.285 15.150 -86.391 1.00 81.19 226 ALA A CA 1
ATOM 1674 C C . ALA A 1 226 ? 74.759 16.333 -87.223 1.00 81.19 226 ALA A C 1
ATOM 1676 O O . ALA A 1 226 ? 73.983 17.154 -86.737 1.00 81.19 226 ALA A O 1
ATOM 1677 N N . GLU A 1 227 ? 75.136 16.387 -88.500 1.00 79.00 227 GLU A N 1
ATOM 1678 C CA . GLU A 1 227 ? 74.542 17.287 -89.499 1.00 79.00 227 GLU A CA 1
ATOM 1679 C C . GLU A 1 227 ? 73.613 16.496 -90.429 1.00 79.00 227 GLU A C 1
ATOM 1681 O O . GLU A 1 227 ? 73.879 15.328 -90.735 1.00 79.00 227 GLU A O 1
ATOM 1686 N N . VAL A 1 228 ? 72.530 17.126 -90.896 1.00 76.19 228 VAL A N 1
ATOM 1687 C CA . VAL A 1 228 ? 71.577 16.494 -91.818 1.00 76.19 228 VAL A CA 1
ATOM 1688 C C . VAL A 1 228 ? 72.304 16.011 -93.078 1.00 76.19 228 VAL A C 1
ATOM 1690 O O . VAL A 1 228 ? 73.013 16.764 -93.742 1.00 76.19 228 VAL A O 1
ATOM 1693 N N . GLY A 1 229 ? 72.120 14.728 -93.406 1.00 71.25 229 GLY A N 1
ATOM 1694 C CA . GLY A 1 229 ? 72.707 14.092 -94.589 1.00 71.25 229 GLY A CA 1
ATOM 1695 C C . GLY A 1 229 ? 74.089 13.458 -94.386 1.00 71.25 229 GLY A C 1
ATOM 1696 O O . GLY A 1 229 ? 74.642 12.933 -95.352 1.00 71.25 229 GLY A O 1
ATOM 1697 N N . LYS A 1 230 ? 74.650 13.463 -93.168 1.00 71.69 230 LYS A N 1
ATOM 1698 C CA . LYS A 1 230 ? 75.901 12.752 -92.850 1.00 71.69 230 LYS A CA 1
ATOM 1699 C C . LYS A 1 230 ? 75.639 11.455 -92.085 1.00 71.69 230 LYS A C 1
ATOM 1701 O O . LYS A 1 230 ? 74.817 11.418 -91.174 1.00 71.69 230 LYS A O 1
ATOM 1706 N N . ASN A 1 231 ? 76.370 10.396 -92.439 1.00 72.44 231 ASN A N 1
ATOM 1707 C CA . ASN A 1 231 ? 76.351 9.143 -91.685 1.00 72.44 231 ASN A CA 1
ATOM 1708 C C . ASN A 1 231 ? 77.060 9.343 -90.344 1.00 72.44 231 ASN A C 1
ATOM 1710 O O . ASN A 1 231 ? 78.174 9.867 -90.302 1.00 72.44 231 ASN A O 1
ATOM 1714 N N . VAL A 1 232 ? 76.425 8.891 -89.267 1.00 70.62 232 VAL A N 1
ATOM 1715 C CA . VAL A 1 232 ? 77.040 8.810 -87.941 1.00 70.62 232 VAL A CA 1
ATOM 1716 C C . VAL A 1 232 ? 77.591 7.403 -87.777 1.00 70.62 232 VAL A C 1
ATOM 1718 O O . VAL A 1 232 ? 76.849 6.434 -87.923 1.00 70.62 232 VAL A O 1
ATOM 1721 N N . TYR A 1 233 ? 78.882 7.292 -87.480 1.00 69.38 233 TYR 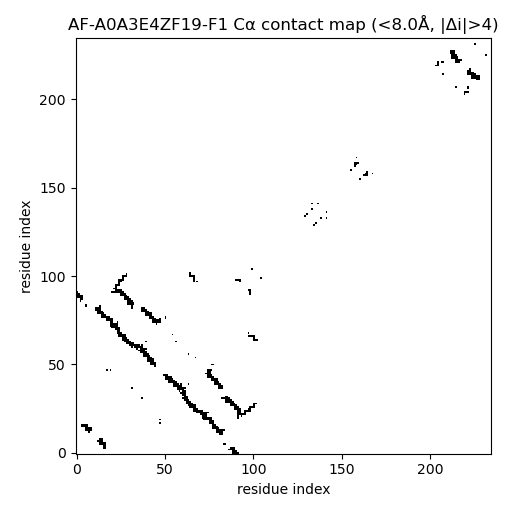A N 1
ATOM 1722 C CA . TYR A 1 233 ? 79.508 6.029 -87.106 1.00 69.38 233 TYR A CA 1
ATOM 1723 C C . TYR A 1 233 ? 79.820 6.093 -85.615 1.00 69.38 233 TYR A C 1
ATOM 1725 O O . TYR A 1 233 ? 80.459 7.039 -85.157 1.00 69.38 233 TYR A O 1
ATOM 1733 N N . THR A 1 234 ? 79.302 5.129 -84.864 1.00 72.25 234 THR A N 1
ATOM 1734 C CA . THR A 1 234 ? 79.614 4.933 -83.448 1.00 72.25 234 THR A CA 1
ATOM 1735 C C . THR A 1 234 ? 80.606 3.785 -83.336 1.00 72.25 234 THR A C 1
ATOM 1737 O O . THR A 1 234 ? 80.389 2.756 -83.981 1.00 72.25 234 THR A O 1
ATOM 1740 N N . ASP A 1 235 ? 81.653 3.966 -82.536 1.00 61.12 235 ASP A N 1
ATOM 1741 C CA . ASP A 1 235 ? 82.582 2.893 -82.162 1.00 61.12 235 ASP A CA 1
ATOM 1742 C C . ASP A 1 235 ? 81.927 1.877 -81.210 1.00 61.12 235 ASP A C 1
ATOM 1744 O O . ASP A 1 235 ? 81.063 2.291 -80.396 1.00 61.12 235 ASP A O 1
#